Protein AF-A0A6S6U3A7-F1 (afdb_monomer)

Secondary structure (DSSP, 8-state):
-------S-HHHHHHHHHHHHHHHHHHHHHHHHHHHHHHHHHHHHHHHHTT--THHHHHHHHHHHHHHSS--STHHHHHHHS---HHHHHHHHHHHHT-----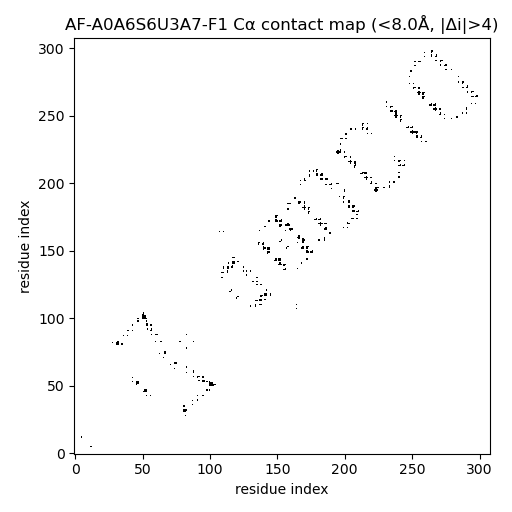---HHHHHHHHHHHHHH-TTPPP--TTS-HHHHHHHHHHHHHHTT-HHHHHHHH-S--SSHHHHHHHHHHHHHTT-HHHHHHHHHHHHHH-TT-HHHHHHHHHHHHHHT-HHHHHHHHHTS---TT--HHHHHHHHHHHHHTT-HHHHHHHHHHHHHHTT-HHHHHHHHHHHHTS---HHHHHHHHHHHHHHHHHHHHHHHHTT-

InterPro domains:
  IPR001915 Peptidase M48 [PF01435] (12-95)
  IPR051156 Mitochondrial and Outer Membrane Metalloprotease [PTHR22726] (19-101)

Radius of gyration: 27.68 Å; Cα contacts (8 Å, |Δi|>4): 302; chains: 1; bounding box: 90×50×58 Å

Structure (mmCIF, N/CA/C/O backbone):
data_AF-A0A6S6U3A7-F1
#
_entry.id   AF-A0A6S6U3A7-F1
#
loop_
_atom_site.group_PDB
_atom_site.id
_atom_site.type_symbol
_atom_site.label_atom_id
_atom_site.label_alt_id
_atom_site.label_comp_id
_atom_site.label_asym_id
_atom_site.label_entity_id
_atom_site.label_seq_id
_atom_site.pdbx_PDB_ins_code
_atom_site.Cartn_x
_atom_site.Cartn_y
_atom_site.Cartn_z
_atom_site.occupancy
_atom_site.B_iso_or_equiv
_atom_site.auth_seq_id
_atom_site.auth_comp_id
_atom_site.auth_asym_id
_atom_site.auth_atom_id
_atom_site.pdbx_PDB_model_num
ATOM 1 N N . ALA A 1 1 ? 62.839 12.561 2.746 1.00 44.69 1 ALA A N 1
ATOM 2 C CA . ALA A 1 1 ? 63.210 13.966 2.986 1.00 44.69 1 ALA A CA 1
ATOM 3 C C . ALA A 1 1 ? 62.824 14.787 1.764 1.00 44.69 1 ALA A C 1
ATOM 5 O O . ALA A 1 1 ? 63.447 14.621 0.727 1.00 44.69 1 ALA A O 1
ATOM 6 N N . SER A 1 2 ? 61.779 15.605 1.885 1.00 41.84 2 SER A N 1
ATOM 7 C CA . SER A 1 2 ? 61.466 16.716 0.969 1.00 41.84 2 SER A CA 1
ATOM 8 C C . SER A 1 2 ? 60.336 17.562 1.570 1.00 41.84 2 SER A C 1
ATOM 10 O O . SER A 1 2 ? 59.298 17.798 0.967 1.00 41.84 2 SER A O 1
ATOM 12 N N . ALA A 1 3 ? 60.545 18.006 2.811 1.00 51.31 3 ALA A N 1
ATOM 13 C CA . ALA A 1 3 ? 59.927 19.228 3.302 1.00 51.31 3 ALA A CA 1
ATOM 14 C C . ALA A 1 3 ? 60.915 20.352 2.968 1.00 51.31 3 ALA A C 1
ATOM 16 O O . ALA A 1 3 ? 61.917 20.511 3.660 1.00 51.31 3 ALA A O 1
ATOM 17 N N . ALA A 1 4 ? 60.705 21.053 1.855 1.00 58.41 4 ALA A N 1
ATOM 18 C CA . ALA A 1 4 ? 61.506 22.220 1.505 1.00 58.41 4 ALA A CA 1
ATOM 19 C C . ALA A 1 4 ? 60.726 23.160 0.580 1.00 58.41 4 ALA A C 1
ATOM 21 O O . ALA A 1 4 ? 60.205 22.742 -0.449 1.00 58.41 4 ALA A O 1
ATOM 22 N N . VAL A 1 5 ? 60.751 24.440 0.958 1.00 48.91 5 VAL A N 1
ATOM 23 C CA . VAL A 1 5 ? 60.218 25.627 0.269 1.00 48.91 5 VAL A CA 1
ATOM 24 C C . VAL A 1 5 ? 58.729 25.913 0.509 1.00 48.91 5 VAL A C 1
ATOM 26 O O . VAL A 1 5 ? 57.920 26.016 -0.403 1.00 48.91 5 VAL A O 1
ATOM 29 N N . ALA A 1 6 ? 58.388 26.145 1.777 1.00 53.19 6 ALA A N 1
ATOM 30 C CA . ALA A 1 6 ? 57.260 26.997 2.147 1.00 53.19 6 ALA A CA 1
ATOM 31 C C . ALA A 1 6 ? 57.792 28.379 2.549 1.00 53.19 6 ALA A C 1
ATOM 33 O O . ALA A 1 6 ? 57.906 28.696 3.727 1.00 53.19 6 ALA A O 1
ATOM 34 N N . SER A 1 7 ? 58.188 29.194 1.575 1.00 58.00 7 SER A N 1
ATOM 35 C CA . SER A 1 7 ? 58.220 30.649 1.742 1.00 58.00 7 SER A CA 1
ATOM 36 C C . SER A 1 7 ? 58.392 31.322 0.385 1.00 58.00 7 SER A C 1
ATOM 38 O O . SER A 1 7 ? 59.176 30.859 -0.438 1.00 58.00 7 SER A O 1
ATOM 40 N N . LYS A 1 8 ? 57.685 32.446 0.203 1.00 52.06 8 LYS A N 1
ATOM 41 C CA . LYS A 1 8 ? 57.640 33.342 -0.972 1.00 52.06 8 LYS A CA 1
ATOM 42 C C . LYS A 1 8 ? 56.467 33.145 -1.942 1.00 52.06 8 LYS A C 1
ATOM 44 O O . LYS A 1 8 ? 56.669 33.095 -3.145 1.00 52.06 8 LYS A O 1
ATOM 49 N N . SER A 1 9 ? 55.241 33.094 -1.424 1.00 55.84 9 SER A N 1
ATOM 50 C CA . SER A 1 9 ? 54.107 33.907 -1.914 1.00 55.84 9 SER A CA 1
ATOM 51 C C . SER A 1 9 ? 52.815 33.497 -1.174 1.00 55.84 9 SER A C 1
ATOM 53 O O . SER A 1 9 ? 52.627 32.301 -0.915 1.00 55.84 9 SER A O 1
ATOM 55 N N . PRO A 1 10 ? 51.933 34.437 -0.782 1.00 59.56 10 PRO A N 1
ATOM 56 C CA . PRO A 1 10 ? 50.593 34.119 -0.269 1.00 59.56 10 PRO A CA 1
ATOM 57 C C . PRO A 1 10 ? 49.806 33.176 -1.196 1.00 59.56 10 PRO A C 1
ATOM 59 O O . PRO A 1 10 ? 49.070 32.305 -0.733 1.00 59.56 10 PRO A O 1
ATOM 62 N N . GLU A 1 11 ? 50.035 33.284 -2.503 1.00 60.81 11 GLU A N 1
ATOM 63 C CA . GLU A 1 11 ? 49.414 32.486 -3.555 1.00 60.81 11 GLU A CA 1
ATOM 64 C C . GLU A 1 11 ? 49.834 31.005 -3.494 1.00 60.81 11 GLU A C 1
ATOM 66 O O . GLU A 1 11 ? 48.989 30.123 -3.646 1.00 60.81 11 GLU A O 1
ATOM 71 N N . THR A 1 12 ? 51.106 30.693 -3.206 1.00 58.25 12 THR A N 1
ATOM 72 C CA . THR A 1 12 ? 51.570 29.298 -3.045 1.00 58.25 12 THR A CA 1
ATOM 73 C C . THR A 1 12 ? 51.015 28.649 -1.773 1.00 58.25 12 THR A C 1
ATOM 75 O O . THR A 1 12 ? 50.631 27.480 -1.799 1.00 58.25 12 THR A O 1
ATOM 78 N N . ALA A 1 13 ? 50.916 29.395 -0.667 1.00 58.41 13 ALA A N 1
ATOM 79 C CA . ALA A 1 13 ? 50.303 28.889 0.563 1.00 58.41 13 ALA A CA 1
ATOM 80 C C . ALA A 1 13 ? 48.807 28.581 0.359 1.00 58.41 13 ALA A C 1
ATOM 82 O O . ALA A 1 13 ? 48.331 27.516 0.758 1.00 58.41 13 ALA A O 1
ATOM 83 N N . GLN A 1 14 ? 48.088 29.462 -0.344 1.00 64.50 14 GLN A N 1
ATOM 84 C CA . GLN A 1 14 ? 46.685 29.257 -0.706 1.00 64.50 14 GLN A CA 1
ATOM 85 C C . GLN A 1 14 ? 46.496 28.065 -1.660 1.00 64.50 14 GLN A C 1
ATOM 87 O O . GLN A 1 14 ? 45.552 27.287 -1.498 1.00 64.50 14 GLN A O 1
ATOM 92 N N . ALA A 1 15 ? 47.401 27.875 -2.626 1.00 63.03 15 ALA A N 1
ATOM 93 C CA . ALA A 1 15 ? 47.371 26.742 -3.551 1.00 63.03 15 ALA A CA 1
ATOM 94 C C . ALA A 1 15 ? 47.586 25.396 -2.838 1.00 63.03 15 ALA A C 1
ATOM 96 O O . ALA A 1 15 ? 46.881 24.432 -3.130 1.00 63.03 15 ALA A O 1
ATOM 97 N N . ILE A 1 16 ? 48.501 25.334 -1.863 1.00 67.12 16 ILE A N 1
ATOM 98 C CA . ILE A 1 16 ? 48.737 24.125 -1.057 1.00 67.12 16 ILE A CA 1
ATOM 99 C C . ILE A 1 16 ? 47.504 23.786 -0.212 1.00 67.12 16 ILE A C 1
ATOM 101 O O . ILE A 1 16 ? 47.068 22.638 -0.225 1.00 67.12 16 ILE A O 1
ATOM 105 N N . LEU A 1 17 ? 46.908 24.769 0.473 1.00 63.81 17 LEU A N 1
ATOM 106 C CA . LEU A 1 17 ? 45.689 24.562 1.268 1.00 63.81 17 LEU A CA 1
ATOM 107 C C . LEU A 1 17 ? 44.502 24.111 0.402 1.00 63.81 17 LEU A C 1
ATOM 109 O O . LEU A 1 17 ? 43.763 23.202 0.771 1.00 63.81 17 LEU A O 1
ATOM 113 N N . THR A 1 18 ? 44.342 24.700 -0.784 1.00 68.50 18 THR A N 1
ATOM 114 C CA . THR A 1 18 ? 43.289 24.298 -1.729 1.00 68.50 18 THR A CA 1
ATOM 115 C C . THR A 1 18 ? 43.540 22.883 -2.264 1.00 68.50 18 THR A C 1
ATOM 117 O O . THR A 1 18 ? 42.612 22.081 -2.369 1.00 68.50 18 THR A O 1
ATOM 120 N N . GLY A 1 19 ? 44.801 22.537 -2.544 1.00 67.50 19 GLY A N 1
ATOM 121 C CA . GLY A 1 19 ? 45.206 21.203 -2.986 1.00 67.50 19 GLY A CA 1
ATOM 122 C C . GLY A 1 19 ? 44.980 20.119 -1.930 1.00 67.50 19 GLY A C 1
ATOM 123 O O . GLY A 1 19 ? 44.488 19.042 -2.261 1.00 67.50 19 GLY A O 1
ATOM 124 N N . THR A 1 20 ? 45.266 20.389 -0.652 1.00 68.50 20 THR A N 1
ATOM 125 C CA . THR A 1 20 ? 45.016 19.422 0.431 1.00 68.50 20 THR A CA 1
ATOM 126 C C . THR A 1 20 ? 43.524 19.192 0.657 1.00 68.50 20 THR A C 1
ATOM 128 O O . THR A 1 20 ? 43.107 18.040 0.789 1.00 68.50 20 THR A O 1
ATOM 131 N N . MET A 1 21 ? 42.706 20.251 0.621 1.00 68.88 21 MET A N 1
ATOM 132 C CA . MET A 1 21 ? 41.245 20.129 0.686 1.00 68.88 21 MET A CA 1
ATOM 133 C C . MET A 1 21 ? 40.685 19.324 -0.497 1.00 68.88 21 MET A C 1
ATOM 135 O O . MET A 1 21 ? 39.827 18.464 -0.298 1.00 68.88 21 MET A O 1
ATOM 139 N N . ALA A 1 22 ? 41.200 19.539 -1.713 1.00 66.44 22 ALA A N 1
ATOM 140 C CA . ALA A 1 22 ? 40.798 18.779 -2.897 1.00 66.44 22 ALA A CA 1
ATOM 141 C C . ALA A 1 22 ? 41.163 17.288 -2.791 1.00 66.44 22 ALA A C 1
ATOM 143 O O . ALA A 1 22 ? 40.343 16.430 -3.112 1.00 66.44 22 ALA A O 1
ATOM 144 N N . VAL A 1 23 ? 42.356 16.959 -2.282 1.00 67.12 23 VAL A N 1
ATOM 145 C CA . VAL A 1 23 ? 42.782 15.566 -2.061 1.00 67.12 23 VAL A CA 1
ATOM 146 C C . VAL A 1 23 ? 41.906 14.873 -1.016 1.00 67.12 23 VAL A C 1
ATOM 148 O O . VAL A 1 23 ? 41.491 13.736 -1.230 1.00 67.12 23 VAL A O 1
ATOM 151 N N . GLN A 1 24 ? 41.584 15.543 0.091 1.00 65.44 24 GLN A N 1
ATOM 152 C CA . GLN A 1 24 ? 40.705 14.983 1.124 1.00 65.44 24 GLN A CA 1
ATOM 153 C C . GLN A 1 24 ? 39.281 14.751 0.602 1.00 65.44 24 GLN A C 1
ATOM 155 O O . GLN A 1 24 ? 38.708 13.686 0.834 1.00 65.44 24 GLN A O 1
ATOM 160 N N . ALA A 1 25 ? 38.728 15.705 -0.152 1.00 68.00 25 ALA A N 1
ATOM 161 C CA . ALA A 1 25 ? 37.433 15.542 -0.808 1.00 68.00 25 ALA A CA 1
ATOM 162 C C . ALA A 1 25 ? 37.452 14.369 -1.805 1.00 68.00 25 ALA A C 1
ATOM 164 O O . ALA A 1 25 ? 36.556 13.525 -1.794 1.00 68.00 25 ALA A O 1
ATOM 165 N N . GLN A 1 26 ? 38.514 14.251 -2.608 1.00 67.50 26 GLN A N 1
ATOM 166 C CA . GLN A 1 26 ? 38.689 13.142 -3.544 1.00 67.50 26 GLN A CA 1
ATOM 167 C C . GLN A 1 26 ? 38.783 11.787 -2.828 1.00 67.50 26 GLN A C 1
ATOM 169 O O . GLN A 1 26 ? 38.210 10.809 -3.298 1.00 67.50 26 GLN A O 1
ATOM 174 N N . GLN A 1 27 ? 39.456 11.711 -1.676 1.00 60.41 27 GLN A N 1
ATOM 175 C CA . GLN A 1 27 ? 39.528 10.485 -0.874 1.00 60.41 27 GLN A CA 1
ATOM 176 C C . GLN A 1 27 ? 38.154 10.058 -0.342 1.00 60.41 27 GLN A C 1
ATOM 178 O O . GLN A 1 27 ? 37.831 8.871 -0.390 1.00 60.41 27 GLN A O 1
ATOM 183 N N . GLN A 1 28 ? 37.321 11.002 0.108 1.00 68.38 28 GLN A N 1
ATOM 184 C CA . GLN A 1 28 ? 35.945 10.716 0.537 1.00 68.38 28 GLN A CA 1
ATOM 185 C C . GLN A 1 28 ? 35.079 10.193 -0.619 1.00 68.38 28 GLN A C 1
ATOM 187 O O . GLN A 1 28 ? 34.311 9.243 -0.440 1.00 68.38 28 GLN A O 1
ATOM 192 N N . ILE A 1 29 ? 35.241 10.761 -1.819 1.00 67.31 29 ILE A N 1
ATOM 193 C CA . ILE A 1 29 ? 34.556 10.301 -3.035 1.00 67.31 29 ILE A CA 1
ATOM 194 C C . ILE A 1 29 ? 35.007 8.881 -3.393 1.00 67.31 29 ILE A C 1
ATOM 196 O O . ILE A 1 29 ? 34.164 8.003 -3.570 1.00 67.31 29 ILE A O 1
ATOM 200 N N . SER A 1 30 ? 36.317 8.628 -3.441 1.00 64.38 30 SER A N 1
ATOM 201 C CA . SER A 1 30 ? 36.868 7.307 -3.765 1.00 64.38 30 SER A CA 1
ATOM 202 C C . SER A 1 30 ? 36.435 6.232 -2.763 1.00 64.38 30 SER A C 1
ATOM 204 O O . SER A 1 30 ? 36.084 5.124 -3.165 1.00 64.38 30 SER A O 1
ATOM 206 N N . TYR A 1 31 ? 36.411 6.553 -1.465 1.00 66.81 31 TYR A N 1
ATOM 207 C CA . TYR A 1 31 ? 35.913 5.654 -0.420 1.00 66.81 31 TYR A CA 1
ATOM 208 C C . TYR A 1 31 ? 34.437 5.308 -0.645 1.00 66.81 31 TYR A C 1
ATOM 210 O O . TYR A 1 31 ? 34.069 4.136 -0.648 1.00 66.81 31 TYR A O 1
ATOM 218 N N . THR A 1 32 ? 33.605 6.309 -0.943 1.00 78.31 32 THR A N 1
ATOM 219 C CA . THR A 1 32 ? 32.183 6.108 -1.265 1.00 78.31 32 THR A CA 1
ATOM 220 C C . THR A 1 32 ? 32.007 5.229 -2.511 1.00 78.31 32 THR A C 1
ATOM 222 O O . THR A 1 32 ? 31.233 4.276 -2.490 1.00 78.31 32 THR A O 1
ATOM 225 N N . GLN A 1 33 ? 32.787 5.459 -3.573 1.00 79.19 33 GLN A N 1
ATOM 226 C CA . GLN A 1 33 ? 32.732 4.666 -4.809 1.00 79.19 33 GLN A CA 1
ATOM 227 C C . GLN A 1 33 ? 33.094 3.181 -4.615 1.00 79.19 33 GLN A C 1
ATOM 229 O O . GLN A 1 33 ? 32.580 2.323 -5.341 1.00 79.19 33 GLN A O 1
ATOM 234 N N . GLN A 1 34 ? 33.948 2.849 -3.641 1.00 83.19 34 GLN A N 1
ATOM 235 C CA . GLN A 1 34 ? 34.260 1.453 -3.310 1.00 83.19 34 GLN A CA 1
ATOM 236 C C . GLN A 1 34 ? 33.050 0.727 -2.707 1.00 83.19 34 GLN A C 1
ATOM 238 O O . GLN A 1 34 ? 32.744 -0.387 -3.138 1.00 83.19 34 GLN A O 1
ATOM 243 N N . TYR A 1 35 ? 32.325 1.360 -1.776 1.00 86.56 35 TYR A N 1
ATOM 244 C CA . TYR A 1 35 ? 31.084 0.793 -1.225 1.00 86.56 35 TYR A CA 1
ATOM 245 C C . TYR A 1 35 ? 30.015 0.624 -2.287 1.00 86.56 35 TYR A C 1
ATOM 247 O O . TYR A 1 35 ? 29.363 -0.413 -2.344 1.00 86.56 35 TYR A O 1
ATOM 255 N N . GLU A 1 36 ? 29.885 1.617 -3.155 1.00 87.62 36 GLU A N 1
ATOM 256 C CA . GLU A 1 36 ? 28.969 1.581 -4.282 1.00 87.62 36 GLU A CA 1
ATOM 257 C C . GLU A 1 36 ? 29.257 0.421 -5.242 1.00 87.62 36 GLU A C 1
ATOM 259 O O . GLU A 1 36 ? 28.346 -0.296 -5.644 1.00 87.62 36 GLU A O 1
ATOM 264 N N . SER A 1 37 ? 30.530 0.186 -5.566 1.00 88.25 37 SER A N 1
ATOM 265 C CA . SER A 1 37 ? 30.930 -0.921 -6.440 1.00 88.25 37 SER A CA 1
ATOM 266 C C . SER A 1 37 ? 30.618 -2.284 -5.817 1.00 88.25 37 SER A C 1
ATOM 268 O O . SER A 1 37 ? 30.213 -3.217 -6.512 1.00 88.25 37 SER A O 1
ATOM 270 N N . GLU A 1 38 ? 30.791 -2.421 -4.501 1.00 90.38 38 GLU A N 1
ATOM 271 C CA . GLU A 1 38 ? 30.437 -3.658 -3.805 1.00 90.38 38 GLU A CA 1
ATOM 272 C C . GLU A 1 38 ? 28.918 -3.831 -3.688 1.00 90.38 38 GLU A C 1
ATOM 274 O O . GLU A 1 38 ? 28.399 -4.923 -3.937 1.00 90.38 38 GLU A O 1
ATOM 279 N N . ALA A 1 39 ? 28.188 -2.748 -3.413 1.00 90.94 39 ALA A N 1
ATOM 280 C CA . ALA A 1 39 ? 26.731 -2.731 -3.432 1.00 90.94 39 ALA A CA 1
ATOM 281 C C . ALA A 1 39 ? 26.185 -3.134 -4.810 1.00 90.94 39 ALA A C 1
ATOM 283 O O . ALA A 1 39 ? 25.263 -3.948 -4.880 1.00 90.94 39 ALA A O 1
ATOM 284 N N . ASP A 1 40 ? 26.797 -2.659 -5.900 1.00 92.06 40 ASP A N 1
ATOM 285 C CA . ASP A 1 40 ? 26.399 -3.013 -7.261 1.00 92.06 40 ASP A CA 1
ATOM 286 C C . ASP A 1 40 ? 26.573 -4.513 -7.533 1.00 92.06 40 ASP A C 1
ATOM 288 O O . ASP A 1 40 ? 25.686 -5.179 -8.074 1.00 92.06 40 ASP A O 1
ATOM 292 N N . ARG A 1 41 ? 27.702 -5.086 -7.102 1.00 91.56 41 ARG A N 1
ATOM 293 C CA . ARG A 1 41 ? 27.999 -6.519 -7.258 1.00 91.56 41 ARG A CA 1
ATOM 294 C C . ARG A 1 41 ? 27.040 -7.395 -6.467 1.00 91.56 41 ARG A C 1
ATOM 296 O O . ARG A 1 41 ? 26.538 -8.391 -6.999 1.00 91.56 41 ARG A O 1
ATOM 303 N N . VAL A 1 42 ? 26.796 -7.046 -5.206 1.00 93.25 42 VAL A N 1
ATOM 304 C CA . VAL A 1 42 ? 25.847 -7.762 -4.346 1.00 93.25 42 VAL A CA 1
ATOM 305 C C . VAL A 1 42 ? 24.430 -7.624 -4.905 1.00 93.25 42 VAL A C 1
ATOM 307 O O . VAL A 1 42 ? 23.735 -8.630 -5.058 1.00 93.25 42 VAL A O 1
ATOM 310 N N . GLY A 1 43 ? 24.028 -6.417 -5.303 1.00 91.81 43 GLY A N 1
ATOM 311 C CA . GLY A 1 43 ? 22.729 -6.130 -5.910 1.00 91.81 43 GLY A CA 1
ATOM 312 C C . GLY A 1 43 ? 22.481 -6.936 -7.183 1.00 91.81 43 GLY A C 1
ATOM 313 O O . GLY A 1 43 ? 21.426 -7.554 -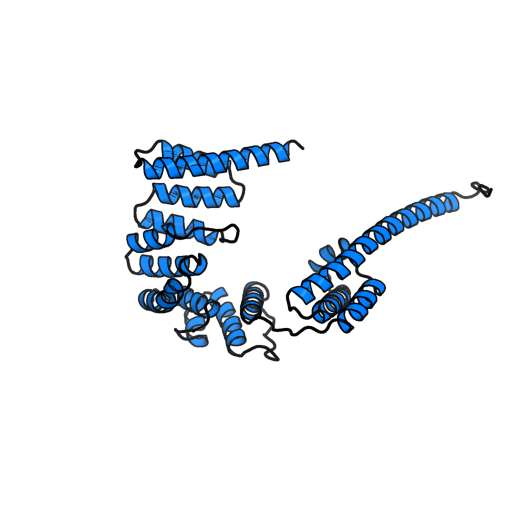7.326 1.00 91.81 43 GLY A O 1
ATOM 314 N N . LEU A 1 44 ? 23.475 -7.036 -8.068 1.00 92.12 44 LEU A N 1
ATOM 315 C CA . LEU A 1 44 ? 23.380 -7.825 -9.295 1.00 92.12 44 LEU A CA 1
ATOM 316 C C . LEU A 1 44 ? 23.151 -9.319 -9.012 1.00 92.12 44 LEU A C 1
ATOM 318 O O . LEU A 1 44 ? 22.338 -9.964 -9.681 1.00 92.12 44 LEU A O 1
ATOM 322 N N . ARG A 1 45 ? 23.828 -9.873 -7.997 1.00 91.06 45 ARG A N 1
ATOM 323 C CA . ARG A 1 45 ? 23.618 -11.263 -7.556 1.00 91.06 45 ARG A CA 1
ATOM 324 C C . ARG A 1 45 ? 22.213 -11.468 -6.997 1.00 91.06 45 ARG A C 1
ATOM 326 O O . ARG A 1 45 ? 21.586 -12.475 -7.316 1.00 91.06 45 ARG A O 1
ATOM 333 N N . ILE A 1 46 ? 21.714 -10.522 -6.201 1.00 92.12 46 ILE A N 1
ATOM 334 C CA . ILE A 1 46 ? 20.355 -10.568 -5.647 1.00 92.12 46 ILE A CA 1
ATOM 335 C C . ILE A 1 46 ? 19.313 -10.506 -6.770 1.00 92.12 46 ILE A C 1
ATOM 337 O O . ILE A 1 46 ? 18.378 -11.306 -6.764 1.00 92.12 46 ILE A O 1
ATOM 341 N N . LEU A 1 47 ? 19.482 -9.618 -7.756 1.00 90.44 47 LEU A N 1
ATOM 342 C CA . LEU A 1 47 ? 18.591 -9.516 -8.918 1.00 90.44 47 LEU A CA 1
ATOM 343 C C . LEU A 1 47 ? 18.521 -10.834 -9.688 1.00 90.44 47 LEU A C 1
ATOM 345 O O . LEU A 1 47 ? 17.428 -11.334 -9.955 1.00 90.44 47 LEU A O 1
ATOM 349 N N . ALA A 1 48 ? 19.683 -11.416 -9.988 1.00 89.56 48 ALA A N 1
ATOM 350 C CA . ALA A 1 48 ? 19.776 -12.695 -10.676 1.00 89.56 48 ALA A CA 1
ATOM 351 C C . ALA A 1 48 ? 19.104 -13.827 -9.881 1.00 89.56 48 ALA A C 1
ATOM 353 O O . ALA A 1 48 ? 18.286 -14.562 -10.431 1.00 89.56 48 ALA A O 1
ATOM 354 N N . ALA A 1 49 ? 19.392 -13.928 -8.579 1.00 89.62 49 ALA A N 1
ATOM 355 C CA . ALA A 1 49 ? 18.792 -14.924 -7.687 1.00 89.62 49 ALA A CA 1
ATOM 356 C C . ALA A 1 49 ? 17.272 -14.740 -7.524 1.00 89.62 49 ALA A C 1
ATOM 358 O O . ALA A 1 49 ? 16.545 -15.701 -7.283 1.00 89.62 49 ALA A O 1
ATOM 359 N N . SER A 1 50 ? 16.784 -13.511 -7.698 1.00 88.69 50 SER A N 1
ATOM 360 C CA . SER A 1 50 ? 15.362 -13.162 -7.644 1.00 88.69 50 SER A CA 1
ATOM 361 C C . SER A 1 50 ? 14.654 -13.291 -8.998 1.00 88.69 50 SER A C 1
ATOM 363 O O . SER A 1 50 ? 13.487 -12.924 -9.103 1.00 88.69 50 SER A O 1
ATOM 365 N N . HIS A 1 51 ? 15.324 -13.826 -10.027 1.00 87.44 51 HIS A N 1
ATOM 366 C CA . HIS A 1 51 ? 14.791 -14.006 -11.385 1.00 87.44 51 HIS A CA 1
ATOM 367 C C . HIS A 1 51 ? 14.438 -12.690 -12.112 1.00 87.44 51 HIS A C 1
ATOM 369 O O . HIS A 1 51 ? 13.628 -12.673 -13.045 1.00 87.44 51 HIS A O 1
ATOM 375 N N . PHE A 1 52 ? 15.063 -11.577 -11.717 1.00 88.06 52 PHE A N 1
ATOM 376 C CA . PHE A 1 52 ? 15.025 -10.325 -12.474 1.00 88.06 52 PHE A CA 1
ATOM 377 C C . PHE A 1 52 ? 16.113 -10.297 -13.545 1.00 88.06 52 PHE A C 1
ATOM 379 O O . PHE A 1 52 ? 17.085 -11.047 -13.484 1.00 88.06 52 PHE A O 1
ATOM 386 N N . ASN A 1 53 ? 15.957 -9.413 -14.535 1.00 88.62 53 ASN A N 1
ATOM 387 C CA . ASN A 1 53 ? 16.943 -9.243 -15.596 1.00 88.62 53 ASN A CA 1
ATOM 388 C C . ASN A 1 53 ? 18.198 -8.522 -15.074 1.00 88.62 53 ASN A C 1
ATOM 390 O O . ASN A 1 53 ? 18.111 -7.333 -14.766 1.00 88.62 53 ASN A O 1
ATOM 394 N N . PRO A 1 54 ? 19.374 -9.178 -15.032 1.00 90.25 54 PRO A N 1
ATOM 395 C CA . PRO A 1 54 ? 20.612 -8.548 -14.577 1.00 90.25 54 PRO A CA 1
ATOM 396 C C . PRO A 1 54 ? 21.024 -7.361 -15.460 1.00 90.25 54 PRO A C 1
ATOM 398 O O . PRO A 1 54 ? 21.620 -6.407 -14.969 1.00 90.25 54 PRO A O 1
ATOM 401 N N . GLN A 1 55 ? 20.652 -7.370 -16.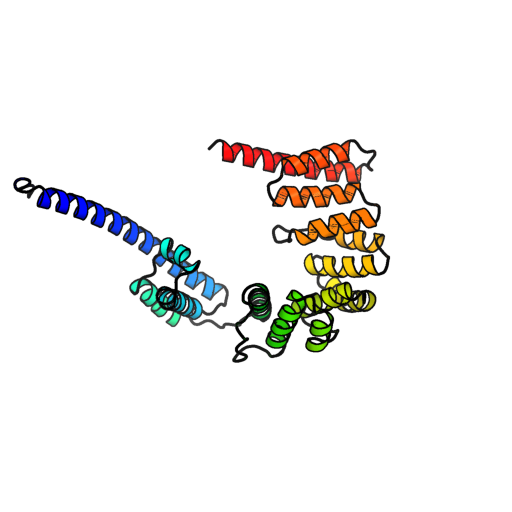748 1.00 90.19 55 GLN A N 1
ATOM 402 C CA . GLN A 1 55 ? 20.895 -6.246 -17.662 1.00 90.19 55 GLN A CA 1
ATOM 403 C C . GLN A 1 55 ? 20.088 -5.000 -17.285 1.00 90.19 55 GLN A C 1
ATOM 405 O O . GLN A 1 55 ? 20.472 -3.887 -17.626 1.00 90.19 55 GLN A O 1
ATOM 410 N N . SER A 1 56 ? 18.972 -5.147 -16.565 1.00 88.94 56 SER A N 1
ATOM 411 C CA . SER A 1 56 ? 18.177 -3.990 -16.146 1.00 88.94 56 SER A CA 1
ATOM 412 C C . SER A 1 56 ? 18.917 -3.104 -15.151 1.00 88.94 56 SER A C 1
ATOM 414 O O . SER A 1 56 ? 18.610 -1.918 -15.089 1.00 88.94 56 SER A O 1
ATOM 416 N N . MET A 1 57 ? 19.898 -3.640 -14.417 1.00 89.62 57 MET A N 1
ATOM 417 C CA . MET A 1 57 ? 20.732 -2.843 -13.522 1.00 89.62 57 MET A CA 1
ATOM 418 C C . MET A 1 57 ? 21.631 -1.884 -14.304 1.00 89.62 57 MET A C 1
ATOM 420 O O . MET A 1 57 ? 21.592 -0.683 -14.055 1.00 89.62 57 MET A O 1
ATOM 424 N N . SER A 1 58 ? 22.368 -2.378 -15.305 1.00 88.38 58 SER A N 1
ATOM 425 C CA . SER A 1 58 ? 23.199 -1.522 -16.161 1.00 88.38 58 SER A CA 1
ATOM 426 C C . SER A 1 58 ? 22.351 -0.529 -16.954 1.00 88.38 58 SER A C 1
ATOM 428 O O . SER A 1 58 ? 22.680 0.650 -16.977 1.00 88.38 58 SER A O 1
ATOM 430 N N . SER A 1 59 ? 21.215 -0.957 -17.518 1.00 87.00 59 SER A N 1
ATOM 431 C CA . SER A 1 59 ? 20.288 -0.043 -18.202 1.00 87.00 59 SER A CA 1
ATOM 432 C C . SER A 1 59 ? 19.665 1.006 -17.277 1.00 87.00 59 SER A C 1
ATOM 434 O O . SER A 1 59 ? 19.266 2.070 -17.741 1.00 87.00 59 SER A O 1
ATOM 436 N N . PHE A 1 60 ? 19.502 0.714 -15.984 1.00 86.25 60 PHE A N 1
ATOM 437 C CA . PHE A 1 60 ? 19.024 1.694 -15.012 1.00 86.25 60 PHE A CA 1
ATOM 438 C C . PHE A 1 60 ? 20.105 2.728 -14.698 1.00 86.25 60 PHE A C 1
ATOM 440 O O . PHE A 1 60 ? 19.807 3.917 -14.729 1.00 86.25 60 PHE A O 1
ATOM 447 N N . LEU A 1 61 ? 21.345 2.289 -14.466 1.00 84.06 61 LEU A N 1
ATOM 448 C CA . LEU A 1 61 ? 22.484 3.182 -14.243 1.00 84.06 61 LEU A CA 1
ATOM 449 C C . LEU A 1 61 ? 22.759 4.076 -15.463 1.00 84.06 61 LEU A C 1
ATOM 451 O O . LEU A 1 61 ? 22.924 5.275 -15.299 1.00 84.06 61 LEU A O 1
ATOM 455 N N . GLU A 1 62 ? 22.707 3.526 -16.677 1.00 84.25 62 GLU A N 1
ATOM 456 C CA . GLU A 1 62 ? 22.832 4.282 -17.937 1.00 84.25 62 GLU A CA 1
ATOM 457 C C . GLU A 1 62 ? 21.738 5.356 -18.054 1.00 84.25 62 GLU A C 1
ATOM 459 O O . GLU A 1 62 ? 22.021 6.514 -18.327 1.00 84.25 62 GLU A O 1
ATOM 464 N N . LYS A 1 63 ? 20.487 5.025 -17.705 1.00 79.62 63 LYS A N 1
ATOM 465 C CA . LYS A 1 63 ? 19.411 6.027 -17.639 1.00 79.62 63 LYS A CA 1
ATOM 466 C C . LYS A 1 63 ? 19.639 7.088 -16.565 1.00 79.62 63 LYS A C 1
ATOM 468 O O . LYS A 1 63 ? 19.109 8.186 -16.709 1.00 79.62 63 LYS A O 1
ATOM 473 N N . LEU A 1 64 ? 20.306 6.770 -15.456 1.00 76.00 64 LEU A N 1
ATOM 474 C CA . LEU A 1 64 ? 20.636 7.772 -14.440 1.00 76.00 64 LEU A CA 1
ATOM 475 C C . LEU A 1 64 ? 21.702 8.742 -14.959 1.00 76.00 64 LEU A C 1
ATOM 477 O O . LEU A 1 64 ? 21.531 9.941 -14.759 1.00 76.00 64 LEU A O 1
ATOM 481 N N . ASP A 1 65 ? 22.714 8.225 -15.659 1.00 75.56 65 ASP A N 1
ATOM 482 C CA . ASP A 1 65 ? 23.774 8.993 -16.331 1.00 75.56 65 ASP A CA 1
ATOM 483 C C . ASP A 1 65 ? 23.186 9.938 -17.395 1.00 75.56 65 ASP A C 1
ATOM 485 O O . ASP A 1 65 ? 23.349 11.157 -17.336 1.00 75.56 65 ASP A O 1
ATOM 489 N N . ASP A 1 66 ? 22.360 9.396 -18.299 1.00 70.56 66 ASP A N 1
ATOM 490 C CA . ASP A 1 66 ? 21.715 10.162 -19.372 1.00 70.56 66 ASP A CA 1
ATOM 491 C C . ASP A 1 66 ? 20.830 11.297 -18.821 1.00 70.56 66 ASP A C 1
ATOM 493 O O . ASP A 1 66 ? 20.827 12.417 -19.339 1.00 70.56 66 ASP A O 1
ATOM 497 N N . ASN A 1 67 ? 20.074 11.025 -17.747 1.00 61.53 67 ASN A N 1
ATOM 498 C CA . ASN A 1 67 ? 19.167 12.002 -17.135 1.00 61.53 67 ASN A CA 1
ATOM 499 C C . ASN A 1 67 ? 19.880 13.031 -16.242 1.00 61.53 67 ASN A C 1
ATOM 501 O O . ASN A 1 67 ? 19.265 14.048 -15.913 1.00 61.53 67 ASN A O 1
ATOM 505 N N . GLU A 1 68 ? 21.137 12.812 -15.845 1.00 56.09 68 GLU A N 1
ATOM 506 C CA . GLU A 1 68 ? 21.942 13.847 -15.184 1.00 56.09 68 GLU A CA 1
ATOM 507 C C . GLU A 1 68 ? 22.153 15.046 -16.122 1.00 56.09 68 GLU A C 1
ATOM 509 O O . GLU A 1 68 ? 22.106 16.204 -15.698 1.00 56.09 68 GLU A O 1
ATOM 514 N N . THR A 1 69 ? 22.271 14.766 -17.421 1.00 53.34 69 THR A N 1
ATOM 515 C CA . THR A 1 69 ? 22.536 15.762 -18.464 1.00 53.34 69 THR A CA 1
ATOM 516 C C . THR A 1 69 ? 21.294 16.599 -18.817 1.00 53.34 69 THR A C 1
ATOM 518 O O . THR A 1 69 ? 21.412 17.733 -19.284 1.00 53.34 69 THR A O 1
ATOM 521 N N . SER A 1 70 ? 20.080 16.093 -18.562 1.00 52.38 70 SER A N 1
ATOM 522 C CA . SER A 1 70 ? 18.814 16.751 -18.919 1.00 52.38 70 SER A CA 1
ATOM 523 C C . SER A 1 70 ? 17.988 17.170 -17.691 1.00 52.38 70 SER A C 1
ATOM 525 O O . SER A 1 70 ? 17.194 16.398 -17.165 1.00 52.38 70 SER A O 1
ATOM 527 N N . SER A 1 71 ? 18.130 18.437 -17.284 1.00 49.34 71 SER A N 1
ATOM 528 C CA . SER A 1 71 ? 17.266 19.176 -16.340 1.00 49.34 71 SER A CA 1
ATOM 529 C C . SER A 1 71 ? 16.998 18.489 -14.985 1.00 49.34 71 SER A C 1
ATOM 531 O O . SER A 1 71 ? 15.972 17.847 -14.753 1.00 49.34 71 SER A O 1
ATOM 533 N N . LEU A 1 72 ? 17.918 18.721 -14.046 1.00 45.16 72 LEU A N 1
ATOM 534 C CA . LEU A 1 72 ? 17.934 18.217 -12.669 1.00 45.16 72 LEU A CA 1
ATOM 535 C C . LEU A 1 72 ? 16.630 18.491 -11.890 1.00 45.16 72 LEU A C 1
ATOM 537 O O . LEU A 1 72 ? 16.346 19.610 -11.469 1.00 45.16 72 LEU A O 1
ATOM 541 N N . GLY A 1 73 ? 15.875 17.424 -11.622 1.00 57.72 73 GLY A N 1
ATOM 542 C CA . GLY A 1 73 ? 14.866 17.360 -10.559 1.00 57.72 73 GLY A CA 1
ATOM 543 C C . GLY A 1 73 ? 15.384 16.635 -9.303 1.00 57.72 73 GLY A C 1
ATOM 544 O O . GLY A 1 73 ? 16.563 16.713 -8.949 1.00 57.72 73 GLY A O 1
ATOM 545 N N . ASN A 1 74 ? 14.509 15.857 -8.648 1.00 56.16 74 ASN A N 1
ATOM 546 C CA . ASN A 1 74 ? 14.817 15.047 -7.450 1.00 56.16 74 ASN A CA 1
ATOM 547 C C . ASN A 1 74 ? 15.905 13.967 -7.652 1.00 56.16 74 ASN A C 1
ATOM 549 O O . ASN A 1 74 ? 16.420 13.447 -6.665 1.00 56.16 74 ASN A O 1
ATOM 553 N N . LEU A 1 75 ? 16.275 13.646 -8.899 1.00 60.78 75 LEU A N 1
ATOM 554 C CA . LEU A 1 75 ? 17.316 12.662 -9.229 1.00 60.78 75 LEU A CA 1
ATOM 555 C C . LEU A 1 75 ? 18.719 13.115 -8.787 1.00 60.78 75 LEU A C 1
ATOM 557 O O . LEU A 1 75 ? 19.538 12.293 -8.383 1.00 60.78 75 LEU A O 1
ATOM 561 N N . SER A 1 76 ? 18.948 14.433 -8.752 1.00 60.75 76 SER A N 1
ATOM 562 C CA . SER A 1 76 ? 20.193 15.055 -8.281 1.00 60.75 76 SER A CA 1
ATOM 563 C C . SER A 1 76 ? 20.587 14.623 -6.865 1.00 60.75 76 SER A C 1
ATOM 565 O O . SER A 1 76 ? 21.767 14.492 -6.561 1.00 60.75 76 SER A O 1
ATOM 567 N N . LYS A 1 77 ? 19.613 14.362 -5.985 1.00 63.78 77 LYS A N 1
ATOM 568 C CA . LYS A 1 77 ? 19.870 13.930 -4.603 1.00 63.78 77 LYS A CA 1
ATOM 569 C C . LYS A 1 77 ? 20.384 12.490 -4.521 1.00 63.78 77 LYS A C 1
ATOM 571 O O . LYS A 1 77 ? 21.203 12.198 -3.654 1.00 63.78 77 LYS A O 1
ATOM 576 N N . TYR A 1 78 ? 19.925 11.615 -5.417 1.00 68.38 78 TYR A N 1
ATOM 577 C CA . TYR A 1 78 ? 20.383 10.227 -5.468 1.00 68.38 78 TYR A CA 1
ATOM 578 C C . TYR A 1 78 ? 21.837 10.162 -5.938 1.00 68.38 78 TYR A C 1
ATOM 580 O O . TYR A 1 78 ? 22.674 9.622 -5.231 1.00 68.38 78 TYR A O 1
ATOM 588 N N . ILE A 1 79 ? 22.171 10.822 -7.050 1.00 70.38 79 ILE A N 1
ATOM 589 C CA . ILE A 1 79 ? 23.540 10.818 -7.597 1.00 70.38 79 ILE A CA 1
ATOM 590 C C . ILE A 1 79 ? 24.528 11.546 -6.661 1.00 70.38 79 ILE A C 1
ATOM 592 O O . ILE A 1 79 ? 25.679 11.142 -6.539 1.00 70.38 79 ILE A O 1
ATOM 596 N N . ARG A 1 80 ? 24.075 12.560 -5.903 1.00 71.38 80 ARG A N 1
ATOM 597 C CA . ARG A 1 80 ? 24.891 13.207 -4.852 1.00 71.38 80 ARG A CA 1
ATOM 598 C C . ARG A 1 80 ? 25.289 12.274 -3.707 1.00 71.38 80 ARG A C 1
ATOM 600 O O . ARG A 1 80 ? 26.328 12.501 -3.101 1.00 71.38 80 ARG A O 1
ATOM 607 N N . SER A 1 81 ? 24.449 11.295 -3.367 1.00 71.00 81 SER A N 1
ATOM 608 C CA . SER A 1 81 ? 24.722 10.329 -2.287 1.00 71.00 81 SER A CA 1
ATOM 609 C C . SER A 1 81 ? 25.336 9.028 -2.802 1.00 71.00 81 SER A C 1
ATOM 611 O O . SER A 1 81 ? 26.107 8.401 -2.085 1.00 71.00 81 SER A O 1
ATOM 613 N N . HIS A 1 82 ? 25.058 8.676 -4.056 1.00 78.88 82 HIS A N 1
ATOM 614 C CA . HIS A 1 82 ? 25.561 7.500 -4.755 1.00 78.88 82 HIS A CA 1
ATOM 615 C C . HIS A 1 82 ? 26.231 7.934 -6.073 1.00 78.88 82 HIS A C 1
ATOM 617 O O . HIS A 1 82 ? 25.608 7.827 -7.134 1.00 78.88 82 HIS A O 1
ATOM 623 N N . PRO A 1 83 ? 27.477 8.453 -6.038 1.00 75.56 83 PRO A N 1
ATOM 624 C CA . PRO A 1 83 ? 28.145 8.977 -7.227 1.00 75.56 83 PRO A CA 1
ATOM 625 C C . PRO A 1 83 ? 28.299 7.907 -8.308 1.00 75.56 83 PRO A C 1
ATOM 627 O O . PRO A 1 83 ? 28.881 6.842 -8.064 1.00 75.56 83 PRO A O 1
ATOM 630 N N . LEU A 1 84 ? 27.795 8.185 -9.509 1.00 77.44 84 LEU A N 1
ATOM 631 C CA . LEU A 1 84 ? 27.951 7.299 -10.657 1.00 77.44 84 LEU A CA 1
ATOM 632 C C . LEU A 1 84 ? 29.318 7.529 -11.320 1.00 77.44 84 LEU A C 1
ATOM 634 O O . LEU A 1 84 ? 29.803 8.655 -11.378 1.00 77.44 84 LEU A O 1
ATOM 638 N N . SER A 1 85 ? 29.961 6.460 -11.796 1.00 79.00 85 SER A N 1
ATOM 639 C CA . SER A 1 85 ? 31.196 6.552 -12.580 1.00 79.00 85 SER A CA 1
ATOM 640 C C . SER A 1 85 ? 31.158 5.598 -13.772 1.00 79.00 85 SER A C 1
ATOM 642 O O . SER A 1 85 ? 30.499 4.554 -13.734 1.00 79.00 85 SER A O 1
ATOM 644 N N . ILE A 1 86 ? 31.908 5.938 -14.823 1.00 81.75 86 ILE A N 1
ATOM 645 C CA . ILE A 1 86 ? 32.053 5.105 -16.026 1.00 81.75 86 ILE A CA 1
ATOM 646 C C . ILE A 1 86 ? 32.583 3.710 -15.657 1.00 81.75 86 ILE A C 1
ATOM 648 O O . ILE A 1 86 ? 32.102 2.705 -16.183 1.00 81.75 86 ILE A O 1
ATOM 652 N N . ASP A 1 87 ? 33.512 3.632 -14.702 1.00 84.00 87 ASP A N 1
ATOM 653 C CA . ASP A 1 87 ? 34.081 2.367 -14.230 1.00 84.00 87 ASP A CA 1
ATOM 654 C C . ASP A 1 87 ? 33.024 1.467 -13.576 1.00 84.00 87 ASP A C 1
ATOM 656 O O . ASP A 1 87 ? 32.970 0.271 -13.871 1.00 84.00 87 ASP A O 1
ATOM 660 N N . ARG A 1 88 ? 32.128 2.035 -12.753 1.00 87.44 88 ARG A N 1
ATOM 661 C CA . ARG A 1 88 ? 31.005 1.295 -12.148 1.00 87.44 88 ARG A CA 1
ATOM 662 C C . ARG A 1 88 ? 30.040 0.766 -13.201 1.00 87.44 88 ARG A C 1
ATOM 664 O O . ARG A 1 88 ? 29.638 -0.400 -13.145 1.00 87.44 88 ARG A O 1
ATOM 671 N N . LEU A 1 89 ? 29.670 1.611 -14.166 1.00 87.56 89 LEU A N 1
ATOM 672 C CA . LEU A 1 89 ? 28.778 1.221 -15.257 1.00 87.56 89 LEU A CA 1
ATOM 673 C C . LEU A 1 89 ? 29.407 0.099 -16.096 1.00 87.56 89 LEU A C 1
ATOM 675 O O . LEU A 1 89 ? 28.733 -0.885 -16.415 1.00 87.56 89 LEU A O 1
ATOM 679 N N . SER A 1 90 ? 30.703 0.206 -16.397 1.00 89.56 90 SER A N 1
ATOM 680 C CA . SER A 1 90 ? 31.469 -0.804 -17.132 1.00 89.56 90 SER A CA 1
ATOM 681 C C . SER A 1 90 ? 31.567 -2.133 -16.369 1.00 89.56 90 SER A C 1
ATOM 683 O O . SER A 1 90 ? 31.222 -3.177 -16.932 1.00 89.56 90 SER A O 1
ATOM 685 N N . ASP A 1 91 ? 31.941 -2.122 -15.079 1.00 90.19 91 ASP A N 1
ATOM 686 C CA . ASP A 1 91 ? 32.006 -3.332 -14.234 1.00 90.19 91 ASP A CA 1
ATOM 687 C C . ASP A 1 91 ? 30.630 -4.012 -14.156 1.00 90.19 91 ASP A C 1
ATOM 689 O O . ASP A 1 91 ? 30.497 -5.210 -14.432 1.00 90.19 91 ASP A O 1
ATOM 693 N N . THR A 1 92 ? 29.576 -3.236 -13.886 1.00 90.75 92 THR A N 1
ATOM 694 C CA . THR A 1 92 ? 28.198 -3.742 -13.803 1.00 90.75 92 THR A CA 1
ATOM 695 C C . THR A 1 92 ? 27.745 -4.359 -15.127 1.00 90.75 92 THR A C 1
ATOM 697 O O . THR A 1 92 ? 27.217 -5.474 -15.144 1.00 90.75 92 THR A O 1
ATOM 700 N N . ARG A 1 93 ? 27.994 -3.690 -16.262 1.00 91.38 93 ARG A N 1
ATOM 701 C CA . ARG A 1 93 ? 27.631 -4.185 -17.602 1.00 91.38 93 ARG A CA 1
ATOM 702 C C . ARG A 1 93 ? 28.393 -5.459 -17.967 1.00 91.38 93 ARG A C 1
ATOM 704 O O . ARG A 1 93 ? 27.809 -6.379 -18.542 1.00 91.38 93 ARG A O 1
ATOM 711 N N . ASN A 1 94 ? 29.679 -5.545 -17.628 1.00 93.00 94 ASN A N 1
ATOM 712 C CA . ASN A 1 94 ? 30.498 -6.738 -17.856 1.00 93.00 94 ASN A CA 1
ATOM 713 C C . ASN A 1 94 ? 29.979 -7.933 -17.056 1.00 93.00 94 ASN A C 1
ATOM 715 O O . ASN A 1 94 ? 29.795 -9.017 -17.608 1.00 93.00 94 ASN A O 1
ATOM 719 N N . ARG A 1 95 ? 29.668 -7.727 -15.775 1.00 91.12 95 ARG A N 1
ATOM 720 C CA . ARG A 1 95 ? 29.140 -8.783 -14.906 1.00 91.12 95 ARG A CA 1
ATOM 721 C C . ARG A 1 95 ? 27.756 -9.238 -15.336 1.00 91.12 95 ARG A C 1
ATOM 723 O O . ARG A 1 95 ? 27.526 -10.439 -15.438 1.00 91.12 95 ARG A O 1
ATOM 730 N N . ALA A 1 96 ? 26.861 -8.300 -15.644 1.00 91.69 96 ALA A N 1
ATOM 731 C CA . ALA A 1 96 ? 25.504 -8.616 -16.070 1.00 91.69 96 ALA A CA 1
ATOM 732 C C . ALA A 1 96 ? 25.495 -9.514 -17.316 1.00 91.69 96 ALA A C 1
ATOM 734 O O . ALA A 1 96 ? 24.687 -10.438 -17.398 1.00 91.69 96 ALA A O 1
ATOM 735 N N . ARG A 1 97 ? 26.404 -9.278 -18.278 1.00 90.25 97 ARG A N 1
ATOM 736 C CA . ARG A 1 97 ? 26.528 -10.088 -19.510 1.00 90.25 97 ARG A CA 1
ATOM 737 C C . ARG A 1 97 ? 26.859 -11.556 -19.250 1.00 90.25 97 ARG A C 1
ATOM 739 O O . ARG A 1 97 ? 26.445 -12.411 -20.025 1.00 90.25 97 ARG A O 1
ATOM 746 N N . ASN A 1 98 ? 27.553 -11.848 -18.155 1.00 88.56 98 ASN A N 1
ATOM 747 C CA . ASN A 1 98 ? 27.949 -13.208 -17.798 1.00 88.56 98 ASN A CA 1
ATOM 748 C C . ASN A 1 98 ? 26.857 -13.970 -17.028 1.00 88.56 98 ASN A C 1
ATOM 750 O O . ASN A 1 98 ? 27.004 -15.166 -16.782 1.00 88.56 98 ASN A O 1
ATOM 754 N N . ILE A 1 99 ? 25.757 -13.308 -16.655 1.00 87.00 99 ILE A N 1
ATOM 755 C CA . ILE A 1 99 ? 24.657 -13.918 -15.909 1.00 87.00 99 ILE A CA 1
ATOM 756 C C . ILE A 1 99 ? 23.524 -14.272 -16.873 1.00 87.00 99 ILE A C 1
ATOM 758 O O . ILE A 1 99 ? 22.857 -13.401 -17.432 1.00 87.00 99 ILE A O 1
ATOM 762 N N . LYS A 1 100 ? 23.261 -15.571 -17.030 1.00 79.00 100 LYS A N 1
ATOM 763 C CA . LYS A 1 100 ? 22.077 -16.067 -17.740 1.00 79.00 100 LYS A CA 1
ATOM 764 C C . LYS A 1 100 ? 20.894 -16.088 -16.774 1.00 79.00 100 LYS A C 1
ATOM 766 O O . LYS A 1 100 ? 20.932 -16.813 -15.786 1.00 79.00 100 LYS A O 1
ATOM 771 N N . ALA A 1 101 ? 19.846 -15.324 -17.067 1.00 74.31 101 ALA A N 1
ATOM 772 C CA . ALA A 1 101 ? 18.622 -15.304 -16.273 1.00 74.31 101 ALA A CA 1
ATOM 773 C C . ALA A 1 101 ? 17.394 -15.473 -17.175 1.00 74.31 101 ALA A C 1
ATOM 775 O O . ALA A 1 101 ? 17.290 -14.836 -18.223 1.00 74.31 101 ALA A O 1
ATOM 776 N N . SER A 1 102 ? 16.451 -16.314 -16.747 1.00 70.12 102 SER A N 1
ATOM 777 C CA . SER A 1 102 ? 15.096 -16.333 -17.299 1.00 70.12 102 SER A CA 1
ATOM 778 C C . SER A 1 102 ? 14.287 -15.267 -16.576 1.00 70.12 102 SER A C 1
ATOM 780 O O . SER A 1 102 ? 14.146 -15.325 -15.357 1.00 70.12 102 SER A O 1
ATOM 782 N N . THR A 1 103 ? 13.784 -14.285 -17.316 1.00 72.75 103 THR A N 1
ATOM 783 C CA . THR A 1 103 ? 13.208 -13.070 -16.732 1.00 72.75 103 THR A CA 1
ATOM 784 C C . THR A 1 103 ? 11.756 -12.942 -17.155 1.00 72.75 103 THR A C 1
ATOM 786 O O . THR A 1 103 ? 11.407 -13.206 -18.306 1.00 72.75 103 THR A O 1
ATOM 789 N N . ARG A 1 104 ? 10.892 -12.556 -16.218 1.00 69.44 104 ARG A N 1
ATOM 790 C CA . ARG A 1 104 ? 9.489 -12.260 -16.505 1.00 69.44 104 ARG A CA 1
ATOM 791 C C . ARG A 1 104 ? 9.089 -11.008 -15.751 1.00 69.44 104 ARG A C 1
ATOM 793 O O . ARG A 1 104 ? 9.093 -10.990 -14.524 1.00 69.44 104 ARG A O 1
ATOM 800 N N . GLU A 1 105 ? 8.725 -9.968 -16.488 1.00 77.31 105 GLU A N 1
ATOM 801 C CA . GLU A 1 105 ? 8.135 -8.782 -15.881 1.00 77.31 105 GLU A CA 1
ATOM 802 C C . GLU A 1 105 ? 6.728 -9.134 -15.381 1.00 77.31 105 GLU A C 1
ATOM 804 O O . GLU A 1 105 ? 5.913 -9.714 -16.108 1.00 77.31 105 GLU A O 1
ATOM 809 N N . SER A 1 106 ? 6.454 -8.847 -14.108 1.00 86.88 106 SER A N 1
ATOM 810 C CA . SER A 1 106 ? 5.130 -9.086 -13.539 1.00 86.88 106 SER A CA 1
ATOM 811 C C . SER A 1 106 ? 4.136 -8.083 -14.111 1.00 86.88 106 SER A C 1
ATOM 813 O O . SER A 1 106 ? 4.398 -6.881 -14.157 1.00 86.88 106 SER A O 1
ATOM 815 N N . ILE A 1 107 ? 2.947 -8.555 -14.478 1.00 90.31 107 ILE A N 1
ATOM 816 C CA . ILE A 1 107 ? 1.881 -7.653 -14.906 1.00 90.31 107 ILE A CA 1
ATOM 817 C C . ILE A 1 107 ? 1.438 -6.712 -13.775 1.00 90.31 107 ILE A C 1
ATOM 819 O O . ILE A 1 107 ? 1.065 -5.569 -14.031 1.00 90.31 107 ILE A O 1
ATOM 823 N N . ASP A 1 108 ? 1.569 -7.143 -12.516 1.00 90.88 108 ASP A N 1
ATOM 824 C CA . ASP A 1 108 ? 1.279 -6.304 -11.351 1.00 90.88 108 ASP A CA 1
ATOM 825 C C . ASP A 1 108 ? 2.231 -5.106 -11.267 1.00 90.88 108 ASP A C 1
ATOM 827 O O . ASP A 1 108 ? 1.808 -4.010 -10.893 1.00 90.88 108 ASP A O 1
ATOM 831 N N . TYR A 1 109 ? 3.495 -5.277 -11.681 1.00 91.25 109 TYR A N 1
ATOM 832 C CA . TYR A 1 109 ? 4.439 -4.164 -11.798 1.00 91.25 109 TYR A CA 1
ATOM 833 C C . TYR A 1 109 ? 3.960 -3.151 -12.841 1.00 91.25 109 TYR A C 1
ATOM 835 O O . TYR A 1 109 ? 3.971 -1.949 -12.572 1.00 91.25 109 TYR A O 1
ATOM 843 N N . LEU A 1 110 ? 3.477 -3.614 -13.998 1.00 92.06 110 LEU A N 1
ATOM 844 C CA . LEU A 1 110 ? 2.955 -2.730 -15.041 1.00 92.06 110 LEU A CA 1
ATOM 845 C C . LEU A 1 110 ? 1.735 -1.935 -14.548 1.00 92.06 110 LEU A C 1
ATOM 847 O O . LEU A 1 110 ? 1.689 -0.717 -14.730 1.00 92.06 110 LEU A O 1
ATOM 851 N N . PHE A 1 111 ? 0.796 -2.575 -13.843 1.00 95.19 111 PHE A N 1
ATOM 852 C CA . PHE A 1 111 ? -0.332 -1.874 -13.216 1.00 95.19 111 PHE A CA 1
ATOM 853 C C . PHE A 1 111 ? 0.112 -0.862 -12.160 1.00 95.19 111 PHE A C 1
ATOM 855 O O . PHE A 1 111 ? -0.385 0.266 -12.143 1.00 95.19 111 PHE A O 1
ATOM 862 N N . ALA A 1 112 ? 1.048 -1.236 -11.286 1.00 93.69 112 ALA A N 1
ATOM 863 C CA . ALA A 1 112 ? 1.566 -0.344 -10.255 1.00 93.69 112 ALA A CA 1
ATOM 864 C C . ALA A 1 112 ? 2.271 0.878 -10.867 1.00 93.69 112 ALA A C 1
ATOM 866 O O . ALA A 1 112 ? 1.978 2.015 -10.486 1.00 93.69 112 ALA A O 1
ATOM 867 N N . ARG A 1 113 ? 3.139 0.657 -11.862 1.00 91.44 113 ARG A N 1
ATOM 868 C CA . ARG A 1 113 ? 3.853 1.709 -12.594 1.00 91.44 113 ARG A CA 1
ATOM 869 C C . ARG A 1 113 ? 2.881 2.681 -13.250 1.00 91.44 113 ARG A C 1
ATOM 871 O O . ARG A 1 113 ? 3.007 3.892 -13.070 1.00 91.44 113 ARG A O 1
ATOM 878 N N . GLU A 1 114 ? 1.896 2.166 -13.981 1.00 92.06 114 GLU A N 1
ATOM 879 C CA . GLU A 1 114 ? 0.944 3.018 -14.691 1.00 92.06 114 GLU A CA 1
ATOM 880 C C . GLU A 1 114 ? -0.045 3.722 -13.754 1.00 92.06 114 GLU A C 1
ATOM 882 O O . GLU A 1 114 ? -0.409 4.867 -14.017 1.00 92.06 114 GLU A O 1
ATOM 887 N N . LYS A 1 115 ? -0.395 3.125 -12.607 1.00 92.19 115 LYS A N 1
ATOM 888 C CA . LYS A 1 115 ? -1.147 3.811 -11.543 1.00 92.19 115 LYS A CA 1
ATOM 889 C C . LYS A 1 115 ? -0.400 5.049 -11.038 1.00 92.19 115 LYS A C 1
ATOM 891 O O . LYS A 1 115 ? -0.999 6.113 -10.896 1.00 92.19 115 LYS A O 1
ATOM 896 N N . ILE A 1 116 ? 0.899 4.920 -10.757 1.00 91.38 116 ILE A N 1
ATOM 897 C CA . ILE A 1 116 ? 1.734 6.038 -10.291 1.00 91.38 116 ILE A CA 1
ATOM 898 C C . ILE A 1 116 ? 1.835 7.104 -11.389 1.00 91.38 116 ILE A C 1
ATOM 900 O O . ILE A 1 116 ? 1.601 8.281 -11.120 1.00 91.38 116 ILE A O 1
ATOM 904 N N . ARG A 1 117 ? 2.103 6.706 -12.638 1.00 89.69 117 ARG A N 1
ATOM 905 C CA . ARG A 1 117 ? 2.171 7.637 -13.777 1.00 89.69 117 ARG A CA 1
ATOM 906 C C . ARG A 1 117 ? 0.878 8.420 -13.971 1.00 89.69 117 ARG A C 1
ATOM 908 O O . ARG A 1 117 ? 0.926 9.644 -14.035 1.00 89.69 117 ARG A O 1
ATOM 915 N N . ALA A 1 118 ? -0.271 7.750 -13.973 1.00 90.56 118 ALA A N 1
ATOM 916 C CA . ALA A 1 118 ? -1.568 8.410 -14.099 1.00 90.56 118 ALA A CA 1
ATOM 917 C C . ALA A 1 118 ? -1.852 9.393 -12.944 1.00 90.56 118 ALA A C 1
ATOM 919 O O . ALA A 1 118 ? -2.450 10.451 -13.158 1.00 90.56 118 ALA A O 1
ATOM 920 N N . ASN A 1 119 ? -1.397 9.076 -11.726 1.00 86.38 119 ASN A N 1
ATOM 921 C CA . ASN A 1 119 ? -1.625 9.910 -10.547 1.00 86.38 119 ASN A CA 1
ATOM 922 C C . ASN A 1 119 ? -0.698 11.127 -10.461 1.00 86.38 119 ASN A C 1
ATOM 924 O O . ASN A 1 119 ? -1.158 12.194 -10.053 1.00 86.38 119 ASN A O 1
ATOM 928 N N . TYR A 1 120 ? 0.568 11.006 -10.857 1.00 84.06 120 TYR A N 1
ATOM 929 C CA . TYR A 1 120 ? 1.580 12.043 -10.607 1.00 84.06 120 TYR A CA 1
ATOM 930 C C . TYR A 1 120 ? 2.126 12.713 -11.873 1.00 84.06 120 TYR A C 1
ATOM 932 O O . TYR A 1 120 ? 2.550 13.861 -11.805 1.00 84.06 120 TYR A O 1
ATOM 940 N N . TYR A 1 121 ? 2.051 12.061 -13.033 1.00 75.88 121 TYR A N 1
ATOM 941 C CA . TYR A 1 121 ? 2.634 12.541 -14.290 1.00 75.88 121 TYR A CA 1
ATOM 942 C C . TYR A 1 121 ? 1.543 12.792 -15.340 1.00 75.88 121 TYR A C 1
ATOM 944 O O . TYR A 1 121 ? 1.500 12.171 -16.403 1.00 75.88 121 TYR A O 1
ATOM 952 N N . SER A 1 122 ? 0.622 13.711 -15.032 1.00 63.75 122 SER A N 1
ATOM 953 C CA . SER A 1 122 ? -0.438 14.108 -15.962 1.00 63.75 122 SER A CA 1
ATOM 954 C C . SER A 1 122 ? 0.149 14.870 -17.152 1.00 63.75 122 SER A C 1
ATOM 956 O O . SER A 1 122 ? 0.584 16.004 -16.987 1.00 63.75 122 SER A O 1
ATOM 958 N N . GLY A 1 123 ? 0.142 14.257 -18.339 1.00 62.53 123 GLY A N 1
ATOM 959 C CA . GLY A 1 123 ? 0.559 14.897 -19.595 1.00 62.53 123 GLY A CA 1
ATOM 960 C C . GLY A 1 123 ? 1.456 14.035 -20.483 1.00 62.53 123 GLY A C 1
ATOM 961 O O . GLY A 1 123 ? 1.495 14.253 -21.689 1.00 62.53 123 GLY A O 1
ATOM 962 N N . GLN A 1 124 ? 2.121 13.017 -19.929 1.00 63.59 124 GLN A N 1
ATOM 963 C CA . GLN A 1 124 ? 2.859 12.044 -20.735 1.00 63.59 124 GLN A CA 1
ATOM 964 C C . GLN A 1 124 ? 1.909 10.928 -21.179 1.00 63.59 124 GLN A C 1
ATOM 966 O O . GLN A 1 124 ? 1.326 10.229 -20.350 1.00 63.59 124 GLN A O 1
ATOM 971 N N . GLY A 1 125 ? 1.715 10.787 -22.492 1.00 66.69 125 GLY A N 1
ATOM 972 C CA . GLY A 1 125 ? 0.975 9.662 -23.057 1.00 66.69 125 GLY A CA 1
ATOM 973 C C . GLY A 1 125 ? 1.671 8.333 -22.752 1.00 66.69 125 GLY A C 1
ATOM 974 O O . GLY A 1 125 ? 2.894 8.269 -22.621 1.00 66.69 125 GLY A O 1
ATOM 975 N N . VAL A 1 126 ? 0.899 7.252 -22.651 1.00 76.06 126 VAL A N 1
ATOM 976 C CA . VAL A 1 126 ? 1.472 5.905 -22.553 1.00 76.06 126 VAL A CA 1
ATOM 977 C C . VAL A 1 126 ? 1.986 5.513 -23.929 1.00 76.06 126 VAL A C 1
ATOM 979 O O . VAL A 1 126 ? 1.202 5.439 -24.871 1.00 76.06 126 VAL A O 1
ATOM 982 N N . ASN A 1 127 ? 3.283 5.232 -24.056 1.00 78.69 127 ASN A N 1
ATOM 983 C CA . ASN A 1 127 ? 3.796 4.555 -25.244 1.00 78.69 127 ASN A CA 1
ATOM 984 C C . ASN A 1 127 ? 3.327 3.088 -25.196 1.00 78.69 127 ASN A C 1
ATOM 986 O O . ASN A 1 127 ? 3.781 2.357 -24.315 1.00 78.69 127 ASN A O 1
ATOM 990 N N . PRO A 1 128 ? 2.431 2.638 -26.094 1.00 78.50 128 PRO A N 1
ATOM 991 C CA . PRO A 1 128 ? 1.825 1.311 -25.998 1.00 78.50 128 PRO A CA 1
ATOM 992 C C . PRO A 1 128 ? 2.797 0.177 -26.360 1.00 78.50 128 PRO A C 1
ATOM 994 O O . PRO A 1 128 ? 2.481 -0.991 -26.143 1.00 78.50 128 PRO A O 1
ATOM 997 N N . ARG A 1 129 ? 3.978 0.482 -26.920 1.00 81.25 129 ARG A N 1
ATOM 998 C CA . ARG A 1 129 ? 4.951 -0.543 -27.320 1.00 81.25 129 ARG A CA 1
ATOM 999 C C . ARG A 1 129 ? 5.405 -1.361 -26.107 1.00 81.25 129 ARG A C 1
ATOM 1001 O O . ARG A 1 129 ? 5.971 -0.819 -25.163 1.00 81.25 129 ARG A O 1
ATOM 1008 N N . GLY A 1 130 ? 5.170 -2.673 -26.159 1.00 80.75 130 GLY A N 1
ATOM 1009 C CA . GLY A 1 130 ? 5.553 -3.615 -25.101 1.00 80.75 130 GLY A CA 1
ATOM 1010 C C . GLY A 1 130 ? 4.657 -3.591 -23.858 1.00 80.75 130 GLY A C 1
ATOM 1011 O O . GLY A 1 130 ? 4.977 -4.258 -22.880 1.00 80.75 130 GLY A O 1
ATOM 1012 N N . ILE A 1 131 ? 3.542 -2.851 -23.875 1.00 87.88 131 ILE A N 1
ATOM 1013 C CA . ILE A 1 131 ? 2.588 -2.787 -22.762 1.00 87.88 131 ILE A CA 1
ATOM 1014 C C . ILE A 1 131 ? 1.276 -3.467 -23.186 1.00 87.88 131 ILE A C 1
ATOM 1016 O O . ILE A 1 131 ? 0.730 -3.119 -24.234 1.00 87.88 131 ILE A O 1
ATOM 1020 N N . PRO A 1 132 ? 0.725 -4.406 -22.390 1.00 91.38 132 PRO A N 1
ATOM 1021 C CA . PRO A 1 132 ? -0.566 -5.020 -22.686 1.00 91.38 132 PRO A CA 1
ATOM 1022 C C . PRO A 1 132 ? -1.691 -3.976 -22.831 1.00 91.38 132 PRO A C 1
ATOM 1024 O O . PRO A 1 132 ? -1.747 -3.037 -22.029 1.00 91.38 132 PRO A O 1
ATOM 1027 N N . PRO A 1 133 ? -2.636 -4.141 -23.780 1.00 91.75 133 PRO A N 1
ATOM 1028 C CA . PRO A 1 133 ? -3.719 -3.176 -24.001 1.00 91.75 133 PRO A CA 1
ATOM 1029 C C . PRO A 1 133 ? -4.547 -2.864 -22.746 1.00 91.75 133 PRO A C 1
ATOM 1031 O O . PRO A 1 133 ? -4.928 -1.719 -22.518 1.00 91.75 133 PRO A O 1
ATOM 1034 N N . GLU A 1 134 ? -4.773 -3.861 -21.893 1.00 92.94 134 GLU A N 1
ATOM 1035 C CA . GLU A 1 134 ? -5.489 -3.716 -20.619 1.00 92.94 134 GLU A CA 1
ATOM 1036 C C . GLU A 1 134 ? -4.782 -2.778 -19.625 1.00 92.94 134 GLU A C 1
ATOM 1038 O O . GLU A 1 134 ? -5.437 -2.027 -18.904 1.00 92.9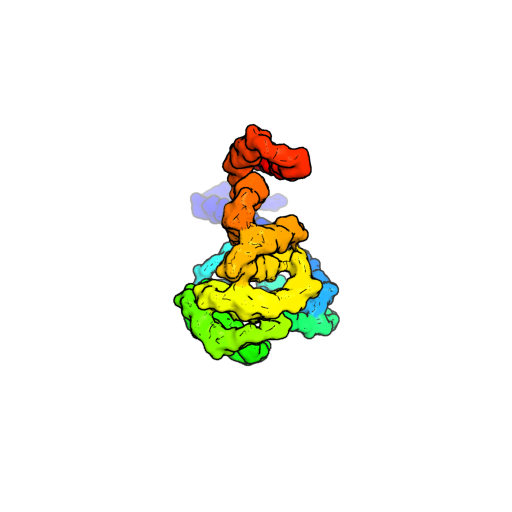4 134 GLU A O 1
ATOM 1043 N N . VAL A 1 135 ? -3.446 -2.748 -19.626 1.00 94.38 135 VAL A N 1
ATOM 1044 C CA . VAL A 1 135 ? -2.658 -1.833 -18.788 1.00 94.38 135 VAL A CA 1
ATOM 1045 C C . VAL A 1 135 ? -2.759 -0.405 -19.332 1.00 94.38 135 VAL A C 1
ATOM 1047 O O . VAL A 1 135 ? -2.893 0.545 -18.559 1.00 94.38 135 VAL A O 1
ATOM 1050 N N . VAL A 1 136 ? -2.758 -0.242 -20.660 1.00 93.62 136 VAL A N 1
ATOM 1051 C CA . VAL A 1 136 ? -2.966 1.065 -21.307 1.00 93.62 136 VAL A CA 1
ATOM 1052 C C . VAL A 1 136 ? -4.364 1.605 -20.984 1.00 93.62 136 VAL A C 1
ATOM 1054 O O . VAL A 1 136 ? -4.506 2.756 -20.571 1.00 93.62 136 VAL A O 1
ATOM 1057 N N . GLN A 1 137 ? -5.400 0.770 -21.096 1.00 94.75 137 GLN A N 1
ATOM 1058 C CA . GLN A 1 137 ? -6.769 1.134 -20.716 1.00 94.75 137 GLN A CA 1
ATOM 1059 C C . GLN A 1 137 ? -6.866 1.498 -19.233 1.00 94.75 137 GLN A C 1
ATOM 1061 O O . GLN A 1 137 ? -7.490 2.500 -18.883 1.00 94.75 137 GLN A O 1
ATOM 1066 N N . TYR A 1 138 ? -6.210 0.730 -18.362 1.00 96.12 138 TYR A N 1
ATOM 1067 C CA . TYR A 1 138 ? -6.145 1.025 -16.936 1.00 96.12 138 TYR A CA 1
ATOM 1068 C C . TYR A 1 138 ? -5.508 2.386 -16.648 1.00 96.12 138 TYR A C 1
ATOM 1070 O O . TYR A 1 138 ? -6.054 3.141 -15.847 1.00 96.12 138 TYR A O 1
ATOM 1078 N N . HIS A 1 139 ? -4.408 2.737 -17.320 1.00 94.56 139 HIS A N 1
ATOM 1079 C CA . HIS A 1 139 ? -3.795 4.061 -17.197 1.00 94.56 139 HIS A CA 1
ATOM 1080 C C . HIS A 1 139 ? -4.794 5.174 -17.543 1.00 94.56 139 HIS A C 1
ATOM 1082 O O . HIS A 1 139 ? -4.997 6.104 -16.760 1.00 94.56 139 HIS A O 1
ATOM 1088 N N . LEU A 1 140 ? -5.439 5.076 -18.711 1.00 93.81 140 LEU A N 1
ATOM 1089 C CA . LEU A 1 140 ? -6.401 6.078 -19.180 1.00 93.81 140 LEU A CA 1
ATOM 1090 C C . LEU A 1 140 ? -7.584 6.207 -18.217 1.00 93.81 140 LEU A C 1
ATOM 1092 O O . LEU A 1 140 ? -8.015 7.310 -17.882 1.00 93.81 140 LEU A O 1
ATOM 1096 N N . ALA A 1 141 ? -8.080 5.079 -17.718 1.00 96.25 141 ALA A N 1
ATOM 1097 C CA . ALA A 1 141 ? -9.135 5.046 -16.722 1.00 96.25 141 ALA A CA 1
ATOM 1098 C C . ALA A 1 141 ? -8.687 5.657 -15.383 1.00 96.25 141 ALA A C 1
ATOM 1100 O O . ALA A 1 141 ? -9.429 6.433 -14.790 1.00 96.25 141 ALA A O 1
ATOM 1101 N N . ALA A 1 142 ? -7.465 5.392 -14.920 1.00 95.75 142 ALA A N 1
ATOM 1102 C CA . ALA A 1 142 ? -6.922 6.002 -13.708 1.00 95.75 142 ALA A CA 1
ATOM 1103 C C . ALA A 1 142 ? -6.812 7.534 -13.832 1.00 95.75 142 ALA A C 1
ATOM 1105 O O . ALA A 1 142 ? -7.124 8.250 -12.879 1.00 95.75 142 ALA A O 1
ATOM 1106 N N . GLN A 1 143 ? -6.474 8.059 -15.016 1.00 94.12 143 GLN A N 1
ATOM 1107 C CA . GLN A 1 143 ? -6.514 9.503 -15.275 1.00 94.12 143 GLN A CA 1
ATOM 1108 C C . GLN A 1 143 ? -7.940 10.074 -15.185 1.00 94.12 143 GLN A C 1
ATOM 1110 O O . GLN A 1 143 ? -8.133 11.149 -14.614 1.00 94.12 143 GLN A O 1
ATOM 1115 N N . GLN A 1 144 ? -8.948 9.365 -15.711 1.00 95.00 144 GLN A N 1
ATOM 1116 C CA . GLN A 1 144 ? -10.355 9.768 -15.564 1.00 95.00 144 GLN A CA 1
ATOM 1117 C C . GLN A 1 144 ? -10.792 9.736 -14.097 1.00 95.00 144 GLN A C 1
ATOM 1119 O O . GLN A 1 144 ? -11.441 10.671 -13.629 1.00 95.00 144 GLN A O 1
ATOM 1124 N N . PHE A 1 145 ? -10.377 8.709 -13.352 1.00 96.12 145 PHE A N 1
ATOM 1125 C CA . PHE A 1 145 ? -10.648 8.591 -11.922 1.00 96.12 145 PHE A CA 1
ATOM 1126 C C . PHE A 1 145 ? -10.068 9.768 -11.133 1.00 96.12 145 PHE A C 1
ATOM 1128 O O . PHE A 1 145 ? -10.775 10.359 -10.324 1.00 96.12 145 PHE A O 1
ATOM 1135 N N . LYS A 1 146 ? -8.821 10.173 -11.416 1.00 94.19 146 LYS A N 1
ATOM 1136 C CA . LYS A 1 146 ? -8.183 11.352 -10.800 1.00 94.19 146 LYS A CA 1
ATOM 1137 C C . LYS A 1 146 ? -8.978 12.643 -11.041 1.00 94.19 146 LYS A C 1
ATOM 1139 O O . LYS A 1 146 ? -8.994 13.524 -10.190 1.00 94.19 146 LYS A O 1
ATOM 1144 N N . ARG A 1 147 ? -9.647 12.754 -12.191 1.00 94.31 147 ARG A N 1
ATOM 1145 C CA . ARG A 1 147 ? -10.523 13.884 -12.552 1.00 94.31 147 ARG A CA 1
ATOM 1146 C C . ARG A 1 147 ? -11.945 13.749 -11.987 1.00 94.31 147 ARG A C 1
ATOM 1148 O O . ARG A 1 147 ? -12.827 14.484 -12.416 1.00 94.31 147 ARG A O 1
ATOM 1155 N N . ASN A 1 148 ? -12.188 12.797 -11.080 1.00 96.56 148 ASN A N 1
ATOM 1156 C CA . ASN A 1 148 ? -13.509 12.422 -10.560 1.00 96.56 148 ASN A CA 1
ATOM 1157 C C . ASN A 1 148 ? -14.523 12.003 -11.648 1.00 96.56 148 ASN A C 1
ATOM 1159 O O . ASN A 1 148 ? -15.727 11.939 -11.402 1.00 96.56 148 ASN A O 1
ATOM 1163 N N . ASN A 1 149 ? -14.062 11.665 -12.858 1.00 97.06 149 ASN A N 1
ATOM 1164 C CA . ASN A 1 149 ? -14.919 11.207 -13.948 1.00 97.06 149 ASN A CA 1
ATOM 1165 C C . ASN A 1 149 ? -15.145 9.690 -13.868 1.00 97.06 149 ASN A C 1
ATOM 1167 O O . ASN A 1 149 ? -14.625 8.911 -14.671 1.00 97.06 149 ASN A O 1
ATOM 1171 N N . HIS A 1 150 ? -15.942 9.259 -12.891 1.00 98.06 150 HIS A N 1
ATOM 1172 C CA . HIS A 1 150 ? -16.237 7.842 -12.657 1.00 98.06 150 HIS A CA 1
ATOM 1173 C C . HIS A 1 150 ? -17.017 7.189 -13.807 1.00 98.06 150 HIS A C 1
ATOM 1175 O O . HIS A 1 150 ? -16.784 6.023 -14.121 1.00 98.06 150 HIS A O 1
ATOM 1181 N N . HIS A 1 151 ? -17.886 7.935 -14.497 1.00 97.69 151 HIS A N 1
ATOM 1182 C CA . HIS A 1 151 ? -18.562 7.436 -15.699 1.00 97.69 151 HIS A CA 1
ATOM 1183 C C . HIS A 1 151 ? -17.564 7.143 -16.829 1.00 97.69 151 HIS A C 1
ATOM 1185 O O . HIS A 1 151 ? -17.679 6.117 -17.496 1.00 97.69 151 HIS A O 1
ATOM 1191 N N . GLY A 1 152 ? -16.542 7.989 -16.999 1.00 97.69 152 GLY A N 1
ATOM 1192 C CA . GLY A 1 152 ? -15.443 7.762 -17.938 1.00 97.69 152 GLY A CA 1
ATOM 1193 C C . GLY A 1 152 ? -14.636 6.502 -17.620 1.00 97.69 152 GLY A C 1
ATOM 1194 O O . GLY A 1 152 ? -14.319 5.743 -18.533 1.00 97.69 152 GLY A O 1
ATOM 1195 N N . VAL A 1 153 ? -14.369 6.228 -16.337 1.00 98.19 153 VAL A N 1
ATOM 1196 C CA . VAL A 1 153 ? -13.711 4.979 -15.901 1.00 98.19 153 VAL A CA 1
ATOM 1197 C C . VAL A 1 153 ? -14.506 3.760 -16.356 1.00 98.19 153 VAL A C 1
ATOM 1199 O O . VAL A 1 153 ? -13.954 2.863 -16.989 1.00 98.19 153 VAL A O 1
ATOM 1202 N N . LEU A 1 154 ? -15.809 3.747 -16.066 1.00 98.12 154 LEU A N 1
ATOM 1203 C CA . LEU A 1 154 ? -16.694 2.629 -16.398 1.00 98.12 154 LEU A CA 1
ATOM 1204 C C . LEU A 1 154 ? -16.916 2.491 -17.910 1.00 98.12 154 LEU A C 1
ATOM 1206 O O . LEU A 1 154 ? -17.123 1.384 -18.392 1.00 98.12 154 LEU A O 1
ATOM 1210 N N . LYS A 1 155 ? -16.825 3.587 -18.675 1.00 97.88 155 LYS A N 1
ATOM 1211 C CA . LYS A 1 155 ? -16.844 3.545 -20.144 1.00 97.88 155 LYS A CA 1
ATOM 1212 C C . LYS A 1 155 ? -15.590 2.874 -20.719 1.00 97.88 155 LYS A C 1
ATOM 1214 O O . LYS A 1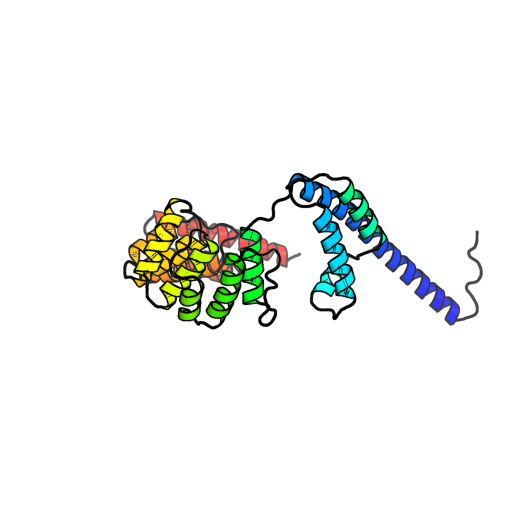 155 ? -15.697 2.165 -21.710 1.00 97.88 155 LYS A O 1
ATOM 1219 N N . ILE A 1 156 ? -14.420 3.104 -20.116 1.00 97.31 156 ILE A N 1
ATOM 1220 C CA . ILE A 1 156 ? -13.140 2.547 -20.586 1.00 97.31 156 ILE A CA 1
ATOM 1221 C C . ILE A 1 156 ? -12.975 1.084 -20.159 1.00 97.31 156 ILE A C 1
ATOM 1223 O O . ILE A 1 156 ? -12.559 0.260 -20.965 1.00 97.31 156 ILE A O 1
ATOM 1227 N N . LEU A 1 157 ? -13.274 0.768 -18.896 1.00 97.50 157 LEU A N 1
ATOM 1228 C CA . LEU A 1 157 ? -12.984 -0.542 -18.298 1.00 97.50 157 LEU A CA 1
ATOM 1229 C C . LEU A 1 157 ? -14.195 -1.479 -18.223 1.00 97.50 157 LEU A C 1
ATOM 1231 O O . LEU A 1 157 ? -14.040 -2.653 -17.892 1.00 97.50 157 LEU A O 1
ATOM 1235 N N . GLY A 1 158 ? -15.404 -0.976 -18.476 1.00 96.50 158 GLY A N 1
ATOM 1236 C CA . GLY A 1 158 ? -16.636 -1.712 -18.216 1.00 96.50 158 GLY A CA 1
ATOM 1237 C C . GLY A 1 158 ? -16.910 -1.879 -16.717 1.00 96.50 158 GLY A C 1
ATOM 1238 O O . GLY A 1 158 ? -16.550 -1.037 -15.892 1.00 96.50 158 GLY A O 1
ATOM 1239 N N . THR A 1 159 ? -17.584 -2.975 -16.361 1.00 95.50 159 THR A N 1
ATOM 1240 C CA . THR A 1 159 ? -18.030 -3.268 -14.983 1.00 95.50 159 THR A CA 1
ATOM 1241 C C . THR A 1 159 ? -17.479 -4.577 -14.417 1.00 95.50 159 THR A C 1
ATOM 1243 O O . THR A 1 159 ? -17.827 -4.953 -13.299 1.00 95.50 159 THR A O 1
ATOM 1246 N N . GLN A 1 160 ? -16.623 -5.284 -15.158 1.00 95.00 160 GLN A N 1
ATOM 1247 C CA . GLN A 1 160 ? -16.073 -6.584 -14.772 1.00 95.00 160 GLN A CA 1
ATOM 1248 C C . GLN A 1 160 ? -14.581 -6.649 -15.087 1.00 95.00 160 GLN A C 1
ATOM 1250 O O . GLN A 1 160 ? -14.126 -6.093 -16.081 1.00 95.00 160 GLN A O 1
ATOM 1255 N N . SER A 1 161 ? -13.811 -7.357 -14.260 1.00 95.38 161 SER A N 1
ATOM 1256 C CA . SER A 1 161 ? -12.417 -7.674 -14.573 1.00 95.38 161 SER A CA 1
ATOM 1257 C C . SER A 1 161 ? -11.937 -8.899 -13.804 1.00 95.38 161 SER A C 1
ATOM 1259 O O . SER A 1 161 ? -12.346 -9.138 -12.668 1.00 95.38 161 SER A O 1
ATOM 1261 N N . LYS A 1 162 ? -11.032 -9.665 -14.421 1.00 94.12 162 LYS A N 1
ATOM 1262 C CA . LYS A 1 162 ? -10.323 -10.783 -13.778 1.00 94.12 162 LYS A CA 1
ATOM 1263 C C . LYS A 1 162 ? -9.094 -10.323 -12.987 1.00 94.12 162 LYS A C 1
ATOM 1265 O O . LYS A 1 162 ? -8.574 -11.092 -12.182 1.00 94.12 162 LYS A O 1
ATOM 1270 N N . GLN A 1 163 ? -8.652 -9.084 -13.189 1.00 95.06 163 GLN A N 1
ATOM 1271 C CA . GLN A 1 163 ? -7.441 -8.534 -12.591 1.00 95.06 163 GLN A CA 1
ATOM 1272 C C . GLN A 1 163 ? -7.796 -7.625 -11.423 1.00 95.06 163 GLN A C 1
ATOM 1274 O O . GLN A 1 163 ? -8.578 -6.684 -11.569 1.00 95.06 163 GLN A O 1
ATOM 1279 N N . LEU A 1 164 ? -7.207 -7.894 -10.258 1.00 96.00 164 LEU A N 1
ATOM 1280 C CA . LEU A 1 164 ? -7.546 -7.185 -9.027 1.00 96.00 164 LEU A CA 1
ATOM 1281 C C . LEU A 1 164 ? -7.331 -5.659 -9.126 1.00 96.00 164 LEU A C 1
ATOM 1283 O O . LEU A 1 164 ? -8.246 -4.936 -8.733 1.00 96.00 164 LEU A O 1
ATOM 1287 N N . PRO A 1 165 ? -6.216 -5.127 -9.676 1.00 96.69 165 PRO A N 1
ATOM 1288 C CA . PRO A 1 165 ? -6.025 -3.677 -9.775 1.00 96.69 165 PRO A CA 1
ATOM 1289 C C . PRO A 1 165 ? -7.132 -2.977 -10.574 1.00 96.69 165 PRO A C 1
ATOM 1291 O O . PRO A 1 165 ? -7.626 -1.923 -10.165 1.00 96.69 165 PRO A O 1
ATOM 1294 N N . VAL A 1 166 ? -7.557 -3.593 -11.681 1.00 97.75 166 VAL A N 1
ATOM 1295 C CA . VAL A 1 166 ? -8.637 -3.100 -12.545 1.00 97.75 166 VAL A CA 1
ATOM 1296 C C . VAL A 1 166 ? -9.984 -3.214 -11.829 1.00 97.75 166 VAL A C 1
ATOM 1298 O O . VAL A 1 166 ? -10.735 -2.241 -11.780 1.00 97.75 166 VAL A O 1
ATOM 1301 N N . ALA A 1 167 ? -10.267 -4.358 -11.199 1.00 98.12 167 ALA A N 1
ATOM 1302 C CA . ALA A 1 167 ? -11.498 -4.576 -10.444 1.00 98.12 167 ALA A CA 1
ATOM 1303 C C . ALA A 1 167 ? -11.663 -3.574 -9.289 1.00 98.12 167 ALA A C 1
ATOM 1305 O O . ALA A 1 167 ? -12.758 -3.058 -9.085 1.00 98.12 167 ALA A O 1
ATOM 1306 N N . LEU A 1 168 ? -10.586 -3.233 -8.572 1.00 98.00 168 LEU A N 1
ATOM 1307 C CA . LEU A 1 168 ? -10.622 -2.220 -7.510 1.00 98.00 168 LEU A CA 1
ATOM 1308 C C . LEU A 1 168 ? -10.924 -0.817 -8.049 1.00 98.00 168 LEU A C 1
ATOM 1310 O O . LEU A 1 168 ? -11.651 -0.060 -7.406 1.00 98.00 168 LEU A O 1
ATOM 1314 N N . LEU A 1 169 ? -10.390 -0.457 -9.220 1.00 98.19 169 LEU A N 1
ATOM 1315 C CA . LEU A 1 169 ? -10.659 0.838 -9.851 1.00 98.19 169 LEU A CA 1
ATOM 1316 C C . LEU A 1 169 ? -12.112 0.947 -10.344 1.00 98.19 169 LEU A C 1
ATOM 1318 O O . LEU A 1 169 ? -12.770 1.970 -10.123 1.00 98.19 169 LEU A O 1
ATOM 1322 N N . ILE A 1 170 ? -12.630 -0.128 -10.947 1.00 98.56 170 ILE A N 1
ATOM 1323 C CA . ILE A 1 170 ? -14.044 -0.254 -11.323 1.00 98.56 170 ILE A CA 1
ATOM 1324 C C . ILE A 1 170 ? -14.922 -0.142 -10.073 1.00 98.56 170 ILE A C 1
ATOM 1326 O O . ILE A 1 170 ? -15.805 0.709 -10.024 1.00 98.56 170 ILE A O 1
ATOM 1330 N N . ALA A 1 171 ? -14.654 -0.938 -9.035 1.00 98.62 171 ALA A N 1
ATOM 1331 C CA . ALA A 1 171 ? -15.451 -0.978 -7.810 1.00 98.62 171 ALA A CA 1
ATOM 1332 C C . ALA A 1 171 ? -15.486 0.369 -7.074 1.00 98.62 171 ALA A C 1
ATOM 1334 O O . ALA A 1 171 ? -16.551 0.815 -6.650 1.00 98.62 171 ALA A O 1
ATOM 1335 N N . ARG A 1 172 ? -14.354 1.079 -6.989 1.00 98.19 172 ARG A N 1
ATOM 1336 C CA . ARG A 1 172 ? -14.318 2.450 -6.452 1.00 98.19 172 ARG A CA 1
ATOM 1337 C C . ARG A 1 172 ? -15.196 3.408 -7.259 1.00 98.19 172 ARG A C 1
ATOM 1339 O O . ARG A 1 172 ? -15.905 4.220 -6.673 1.00 98.19 172 ARG A O 1
ATOM 1346 N N . SER A 1 173 ? -15.199 3.286 -8.586 1.00 98.56 173 SER A N 1
ATOM 1347 C CA . SER A 1 173 ? -16.038 4.111 -9.470 1.00 98.56 173 SER A CA 1
ATOM 1348 C C . SER A 1 173 ? -17.526 3.754 -9.376 1.00 98.56 173 SER A C 1
ATOM 1350 O O . SER A 1 173 ? -18.382 4.639 -9.412 1.00 98.56 173 SER A O 1
ATOM 1352 N N . LEU A 1 174 ? -17.850 2.472 -9.192 1.00 98.56 174 LEU A N 1
ATOM 1353 C CA . LEU A 1 174 ? -19.210 2.010 -8.904 1.00 98.56 174 LEU A CA 1
ATOM 1354 C C . LEU A 1 174 ? -19.698 2.546 -7.551 1.00 98.56 174 LEU A C 1
ATOM 1356 O O . LEU A 1 174 ? -20.795 3.092 -7.478 1.00 98.56 174 LEU A O 1
ATOM 1360 N N . ASN A 1 175 ? -18.873 2.482 -6.501 1.00 98.25 175 ASN A N 1
ATOM 1361 C CA . ASN A 1 175 ? -19.201 3.055 -5.191 1.00 98.25 175 ASN A CA 1
ATOM 1362 C C . ASN A 1 175 ? -19.443 4.571 -5.283 1.00 98.25 175 ASN A C 1
ATOM 1364 O O . ASN A 1 175 ? -20.435 5.063 -4.749 1.00 98.25 175 ASN A O 1
ATOM 1368 N N . ALA A 1 176 ? -18.590 5.304 -6.007 1.00 97.94 176 ALA A N 1
ATOM 1369 C CA . ALA A 1 176 ? -18.736 6.748 -6.200 1.00 97.94 176 ALA A CA 1
ATOM 1370 C C . ALA A 1 176 ? -20.022 7.129 -6.959 1.00 97.94 176 ALA A C 1
ATOM 1372 O O . ALA A 1 176 ? -20.623 8.166 -6.693 1.00 97.94 176 ALA A O 1
ATOM 1373 N N . THR A 1 177 ? -20.491 6.258 -7.857 1.00 97.62 177 THR A N 1
ATOM 1374 C CA . THR A 1 177 ? -21.756 6.422 -8.599 1.00 97.62 177 THR A CA 1
ATOM 1375 C C . THR A 1 177 ? -22.955 5.760 -7.907 1.00 97.62 177 THR A C 1
ATOM 1377 O O . THR A 1 177 ? -24.014 5.620 -8.512 1.00 97.62 177 THR A O 1
ATOM 1380 N N . ARG A 1 178 ? -22.810 5.356 -6.634 1.00 97.88 178 ARG A N 1
ATOM 1381 C CA . ARG A 1 178 ? -23.831 4.675 -5.810 1.00 97.88 178 ARG A CA 1
ATOM 1382 C C . ARG A 1 178 ? -24.328 3.330 -6.363 1.00 97.88 178 ARG A C 1
ATOM 1384 O O . ARG A 1 178 ? -25.339 2.800 -5.909 1.00 97.88 178 ARG A O 1
ATOM 1391 N N . ARG A 1 179 ? -23.592 2.717 -7.292 1.00 98.06 179 ARG A N 1
ATOM 1392 C CA . ARG A 1 179 ? -23.862 1.382 -7.859 1.00 98.06 179 ARG A CA 1
ATOM 1393 C C . ARG A 1 179 ? -23.289 0.279 -6.962 1.00 98.06 179 ARG A C 1
ATOM 1395 O O . ARG A 1 179 ? -22.502 -0.566 -7.389 1.00 98.06 179 ARG A O 1
ATOM 1402 N N . PHE A 1 180 ? -23.674 0.296 -5.686 1.00 98.25 180 PHE A N 1
ATOM 1403 C CA . PHE A 1 180 ? -23.072 -0.533 -4.636 1.00 98.25 180 PHE A CA 1
ATOM 1404 C C . PHE A 1 180 ? -23.244 -2.040 -4.861 1.00 98.25 180 PHE A C 1
ATOM 1406 O O . PHE A 1 180 ? -22.301 -2.800 -4.662 1.00 98.25 180 PHE A O 1
ATOM 1413 N N . ALA A 1 181 ? -24.416 -2.474 -5.334 1.00 97.75 181 ALA A N 1
ATOM 1414 C CA . ALA A 1 181 ? -24.692 -3.891 -5.578 1.00 97.75 181 ALA A CA 1
ATOM 1415 C C . ALA A 1 181 ? -23.775 -4.493 -6.659 1.00 97.75 181 ALA A C 1
ATOM 1417 O O . ALA A 1 181 ? -23.362 -5.646 -6.559 1.00 97.75 181 ALA A O 1
ATOM 1418 N N . GLU A 1 182 ? -23.428 -3.718 -7.688 1.00 97.88 182 GLU A N 1
ATOM 1419 C CA . GLU A 1 182 ? -22.506 -4.166 -8.736 1.00 97.88 182 GLU A CA 1
ATOM 1420 C C . GLU A 1 182 ? -21.065 -4.247 -8.225 1.00 97.88 182 GLU A C 1
ATOM 1422 O O . GLU A 1 182 ? -20.361 -5.210 -8.526 1.00 97.88 182 GLU A O 1
ATOM 1427 N N . SER A 1 183 ? -20.655 -3.282 -7.397 1.00 98.25 183 SER A N 1
ATOM 1428 C CA . SER A 1 183 ? -19.353 -3.280 -6.723 1.00 98.25 183 SER A CA 1
ATOM 1429 C C . SER A 1 183 ? -19.189 -4.495 -5.801 1.00 98.25 183 SER A C 1
ATOM 1431 O O . SER A 1 183 ? -18.195 -5.218 -5.884 1.00 98.25 183 SER A O 1
ATOM 1433 N N . GLU A 1 184 ? -20.208 -4.785 -4.986 1.00 97.88 184 GLU A N 1
ATOM 1434 C CA . GLU A 1 184 ? -20.248 -5.953 -4.102 1.00 97.88 184 GLU A CA 1
ATOM 1435 C C . GLU A 1 184 ? -20.128 -7.255 -4.906 1.00 97.88 184 GLU A C 1
ATOM 1437 O O . GLU A 1 184 ? -19.269 -8.090 -4.604 1.00 97.88 184 GLU A O 1
ATOM 1442 N N . ARG A 1 185 ? -20.913 -7.410 -5.983 1.00 97.19 185 ARG A N 1
ATOM 1443 C CA . ARG A 1 185 ? -20.846 -8.591 -6.863 1.00 97.19 185 ARG A CA 1
ATOM 1444 C C . ARG A 1 185 ? -19.454 -8.780 -7.465 1.00 97.19 185 ARG A C 1
ATOM 1446 O O . ARG A 1 185 ? -18.929 -9.891 -7.415 1.00 97.19 185 ARG A O 1
ATOM 1453 N N . LEU A 1 186 ? -18.848 -7.708 -7.983 1.00 97.81 186 LEU A N 1
ATOM 1454 C CA . LEU A 1 186 ? -17.511 -7.739 -8.581 1.00 97.81 186 LEU A CA 1
ATOM 1455 C C . LEU A 1 186 ? -16.446 -8.195 -7.572 1.00 97.81 186 LEU A C 1
ATOM 1457 O O . LEU A 1 186 ? -15.617 -9.052 -7.879 1.00 97.81 186 LEU A O 1
ATOM 1461 N N . LEU A 1 187 ? -16.464 -7.643 -6.357 1.00 98.31 187 LEU A N 1
ATOM 1462 C CA . LEU A 1 187 ? -15.411 -7.882 -5.367 1.00 98.31 187 LEU A CA 1
ATOM 1463 C C . LEU A 1 187 ? -15.608 -9.156 -4.539 1.00 98.31 187 LEU A C 1
ATOM 1465 O O . LEU A 1 187 ? -14.627 -9.690 -4.018 1.00 98.31 187 LEU A O 1
ATOM 1469 N N . THR A 1 188 ? -16.825 -9.701 -4.458 1.00 96.19 188 THR A N 1
ATOM 1470 C CA . THR A 1 188 ? -17.111 -10.911 -3.666 1.00 96.19 188 THR A CA 1
ATOM 1471 C C . THR A 1 188 ? -16.242 -12.102 -4.091 1.00 96.19 188 THR A C 1
ATOM 1473 O O . THR A 1 188 ? -15.680 -12.799 -3.244 1.00 96.19 188 THR A O 1
ATOM 1476 N N . ALA A 1 189 ? -16.057 -12.323 -5.398 1.00 94.00 189 ALA A N 1
ATOM 1477 C CA . ALA A 1 189 ? -15.232 -13.425 -5.905 1.00 94.00 189 ALA A CA 1
ATOM 1478 C C . ALA A 1 189 ? -13.727 -13.242 -5.625 1.00 94.00 189 ALA A C 1
ATOM 1480 O O . ALA A 1 189 ? -12.992 -14.222 -5.473 1.00 94.00 189 ALA A O 1
ATOM 1481 N N . PHE A 1 190 ? -13.245 -11.999 -5.558 1.00 97.44 190 PHE A N 1
ATOM 1482 C CA . PHE A 1 190 ? -11.877 -11.713 -5.126 1.00 97.44 190 PHE A CA 1
ATOM 1483 C C . PHE A 1 190 ? -11.729 -11.919 -3.620 1.00 97.44 190 PHE A C 1
ATOM 1485 O O . PHE A 1 190 ? -10.770 -12.555 -3.194 1.00 97.44 190 PHE A O 1
ATOM 1492 N N . HIS A 1 191 ? -12.692 -11.454 -2.820 1.00 97.19 191 HIS A N 1
ATOM 1493 C CA . HIS A 1 191 ? -12.604 -11.516 -1.361 1.00 97.19 191 HIS A CA 1
ATOM 1494 C C . HIS A 1 191 ? -12.579 -12.957 -0.840 1.00 97.19 191 HIS A C 1
ATOM 1496 O O . HIS A 1 191 ? -11.822 -13.257 0.075 1.00 97.19 191 HIS A O 1
ATOM 1502 N N . ARG A 1 192 ? -13.304 -13.883 -1.485 1.00 95.50 192 ARG A N 1
ATOM 1503 C CA . ARG A 1 192 ? -13.226 -15.322 -1.163 1.00 95.50 192 ARG A CA 1
ATOM 1504 C C . ARG A 1 192 ? -11.811 -15.896 -1.294 1.00 95.50 192 ARG A C 1
ATOM 1506 O O . ARG A 1 192 ? -11.444 -16.776 -0.528 1.00 95.50 192 ARG A O 1
ATOM 1513 N N . ARG A 1 193 ? -11.028 -15.409 -2.263 1.00 96.62 193 ARG A N 1
ATOM 1514 C CA . ARG A 1 193 ? -9.647 -15.857 -2.517 1.00 96.62 193 ARG A CA 1
ATOM 1515 C C . ARG A 1 193 ? -8.619 -15.071 -1.704 1.00 96.62 193 ARG A C 1
ATOM 1517 O O . ARG A 1 193 ? -7.557 -15.595 -1.396 1.00 96.62 193 ARG A O 1
ATOM 1524 N N . LEU A 1 194 ? -8.929 -13.818 -1.374 1.00 95.81 194 LEU A N 1
ATOM 1525 C CA . LEU A 1 194 ? -8.025 -12.862 -0.734 1.00 95.81 194 LEU A CA 1
ATOM 1526 C C . LEU A 1 194 ? -8.686 -12.191 0.490 1.00 95.81 194 LEU A C 1
ATOM 1528 O O . LEU A 1 194 ? -8.813 -10.963 0.522 1.00 95.81 194 LEU A O 1
ATOM 1532 N N . PRO A 1 195 ? -9.109 -12.952 1.519 1.00 95.06 195 PRO A N 1
ATOM 1533 C CA . PRO A 1 195 ? -9.921 -12.417 2.618 1.00 95.06 195 PRO A CA 1
ATOM 1534 C C . PRO A 1 195 ? -9.183 -11.396 3.499 1.00 95.06 195 PRO A C 1
ATOM 1536 O O . PRO A 1 195 ? -9.810 -10.546 4.126 1.00 95.06 195 PRO A O 1
ATOM 1539 N N . GLN A 1 196 ? -7.848 -11.452 3.531 1.00 94.31 196 GLN A N 1
ATOM 1540 C CA . GLN A 1 196 ? -6.992 -10.552 4.317 1.00 94.31 196 GLN A CA 1
ATOM 1541 C C . GLN A 1 196 ? -6.475 -9.345 3.512 1.00 94.31 196 GLN A C 1
ATOM 1543 O O . GLN A 1 196 ? -5.721 -8.530 4.037 1.00 94.31 196 GLN A O 1
ATOM 1548 N N . HIS A 1 197 ? -6.860 -9.197 2.239 1.00 95.06 197 HIS A N 1
ATOM 1549 C CA . HIS A 1 197 ? -6.375 -8.098 1.406 1.00 95.06 197 HIS A CA 1
ATOM 1550 C C . HIS A 1 197 ? -7.078 -6.780 1.772 1.00 95.06 197 HIS A C 1
ATOM 1552 O O . HIS A 1 197 ? -8.191 -6.498 1.326 1.00 95.06 197 HIS A O 1
ATOM 1558 N N . THR A 1 198 ? -6.398 -5.932 2.543 1.00 94.88 198 THR A N 1
ATOM 1559 C CA . THR A 1 198 ? -6.949 -4.708 3.160 1.00 94.88 198 THR A CA 1
ATOM 1560 C C . THR A 1 198 ? -7.635 -3.767 2.172 1.00 94.88 198 THR A C 1
ATOM 1562 O O . THR A 1 198 ? -8.781 -3.389 2.397 1.00 94.88 198 THR A O 1
ATOM 1565 N N . ALA A 1 199 ? -7.006 -3.438 1.037 1.00 92.94 199 ALA A N 1
ATOM 1566 C CA . ALA A 1 199 ? -7.607 -2.524 0.055 1.00 92.94 199 ALA A CA 1
ATOM 1567 C C . ALA A 1 199 ? -8.859 -3.101 -0.634 1.00 92.94 199 ALA A C 1
ATOM 1569 O O . ALA A 1 199 ? -9.752 -2.355 -1.022 1.00 92.94 199 ALA A O 1
ATOM 1570 N N . LEU A 1 200 ? -8.940 -4.427 -0.768 1.00 96.44 200 LEU A N 1
ATOM 1571 C CA . LEU A 1 200 ? -10.089 -5.111 -1.359 1.00 96.44 200 LEU A CA 1
ATOM 1572 C C . LEU A 1 200 ? -11.247 -5.127 -0.372 1.00 96.44 200 LEU A C 1
ATOM 1574 O O . LEU A 1 200 ? -12.353 -4.707 -0.708 1.00 96.44 200 LEU A O 1
ATOM 1578 N N . THR A 1 201 ? -10.967 -5.563 0.855 1.00 96.94 201 THR A N 1
ATOM 1579 C CA . THR A 1 201 ? -11.940 -5.577 1.944 1.00 96.94 201 THR A CA 1
ATOM 1580 C C . THR A 1 201 ? -12.473 -4.179 2.229 1.00 96.94 201 THR A C 1
ATOM 1582 O O . THR A 1 201 ? -13.671 -4.029 2.433 1.00 96.94 201 THR A O 1
ATOM 1585 N N . LEU A 1 202 ? -11.629 -3.147 2.159 1.00 96.31 202 LEU A N 1
ATOM 1586 C CA . LEU A 1 202 ? -12.059 -1.765 2.320 1.00 96.31 202 LEU A CA 1
ATOM 1587 C C . LEU A 1 202 ? -13.113 -1.353 1.287 1.00 96.31 202 LEU A C 1
ATOM 1589 O O . LEU A 1 202 ? -14.189 -0.892 1.658 1.00 96.31 202 LEU A O 1
ATOM 1593 N N . VAL A 1 203 ? -12.821 -1.533 -0.004 1.00 98.06 203 VAL A N 1
ATOM 1594 C CA . VAL A 1 203 ? -13.734 -1.114 -1.082 1.00 98.06 203 VAL A CA 1
ATOM 1595 C C . VAL A 1 203 ? -15.027 -1.937 -1.060 1.00 98.06 203 VAL A C 1
ATOM 1597 O O . VAL A 1 203 ? -16.109 -1.393 -1.294 1.00 98.06 203 VAL A O 1
ATOM 1600 N N . LEU A 1 204 ? -14.939 -3.227 -0.720 1.00 98.38 204 LEU A N 1
ATOM 1601 C CA . LEU A 1 204 ? -16.105 -4.088 -0.529 1.00 98.38 204 LEU A CA 1
ATOM 1602 C C . LEU A 1 204 ? -16.949 -3.646 0.678 1.00 98.38 204 LEU A C 1
ATOM 1604 O O . LEU A 1 204 ? -18.163 -3.512 0.557 1.00 98.38 204 LEU A O 1
ATOM 1608 N N . ALA A 1 205 ? -16.326 -3.352 1.820 1.00 97.69 205 ALA A N 1
ATOM 1609 C CA . ALA A 1 205 ? -17.025 -2.861 3.005 1.00 97.69 205 ALA A CA 1
ATOM 1610 C C . ALA A 1 205 ? -17.709 -1.512 2.742 1.00 97.69 205 ALA A C 1
ATOM 1612 O O . ALA A 1 205 ? -18.843 -1.313 3.167 1.00 97.69 205 ALA A O 1
ATOM 1613 N N . GLN A 1 206 ? -17.070 -0.609 1.991 1.00 97.50 206 GLN A N 1
ATOM 1614 C CA . GLN A 1 206 ? -17.688 0.644 1.547 1.00 97.50 206 GLN A CA 1
ATOM 1615 C C . GLN A 1 206 ? -18.9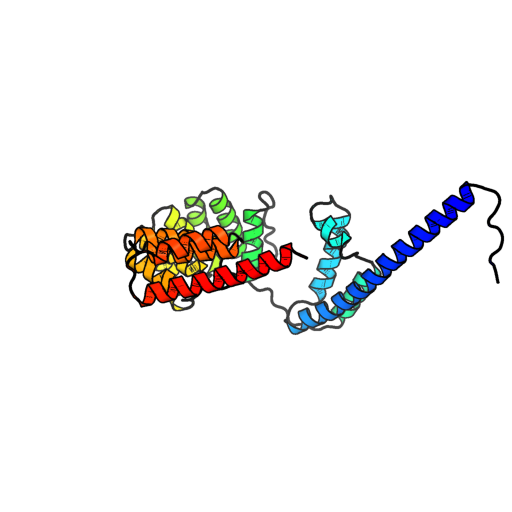27 0.398 0.674 1.00 97.50 206 GLN A C 1
ATOM 1617 O O . GLN A 1 206 ? -19.934 1.083 0.846 1.00 97.50 206 GLN A O 1
ATOM 1622 N N . ALA A 1 207 ? -18.883 -0.592 -0.226 1.00 98.19 207 ALA A N 1
ATOM 1623 C CA . ALA A 1 207 ? -20.039 -0.966 -1.041 1.00 98.19 207 ALA A CA 1
ATOM 1624 C C . ALA A 1 207 ? -21.198 -1.480 -0.168 1.00 98.19 207 ALA A C 1
ATOM 1626 O O . ALA A 1 207 ? -22.323 -0.994 -0.268 1.00 98.19 207 ALA A O 1
ATOM 1627 N N . ILE A 1 208 ? -20.907 -2.408 0.746 1.00 98.06 208 ILE A N 1
ATOM 1628 C CA . ILE A 1 208 ? -21.887 -3.000 1.668 1.00 98.06 208 ILE A CA 1
ATOM 1629 C C . ILE A 1 208 ? -22.500 -1.925 2.584 1.00 98.06 208 ILE A C 1
ATOM 1631 O O . ILE A 1 208 ? -23.722 -1.852 2.731 1.00 98.06 208 ILE A O 1
ATOM 1635 N N . ALA A 1 209 ? -21.671 -1.043 3.151 1.00 97.19 209 ALA A N 1
ATOM 1636 C CA . ALA A 1 209 ? -22.129 0.066 3.984 1.00 97.19 209 ALA A CA 1
ATOM 1637 C C . ALA A 1 209 ? -23.015 1.042 3.194 1.00 97.19 209 ALA A C 1
ATOM 1639 O O . ALA A 1 209 ? -24.050 1.473 3.703 1.00 97.19 209 ALA A O 1
ATOM 1640 N N . GLY A 1 210 ? -22.647 1.350 1.943 1.00 95.62 210 GLY A N 1
ATOM 1641 C CA . GLY A 1 210 ? -23.421 2.201 1.036 1.00 95.62 210 GLY A CA 1
ATOM 1642 C C . GLY A 1 210 ? -24.782 1.614 0.653 1.00 95.62 210 GLY A C 1
ATOM 1643 O O . GLY A 1 210 ? -25.744 2.360 0.483 1.00 95.62 210 GLY A O 1
ATOM 1644 N N . ARG A 1 211 ? -24.896 0.279 0.595 1.00 96.38 211 ARG A N 1
ATOM 1645 C CA . ARG A 1 211 ? -26.171 -0.440 0.414 1.00 96.38 211 ARG A CA 1
ATOM 1646 C C . ARG A 1 211 ? -27.068 -0.402 1.660 1.00 96.38 211 ARG A C 1
ATOM 1648 O O . ARG A 1 211 ? -28.263 -0.653 1.549 1.00 96.38 211 ARG A O 1
ATOM 1655 N N . GLY A 1 212 ? -26.508 -0.083 2.827 1.00 95.56 212 GLY A N 1
ATOM 1656 C CA . GLY A 1 212 ? -27.230 0.064 4.095 1.00 95.56 212 GLY A CA 1
ATOM 1657 C C . GLY A 1 212 ? -26.835 -0.945 5.176 1.00 95.56 212 GLY A C 1
ATOM 1658 O O . GLY A 1 212 ? -27.157 -0.725 6.342 1.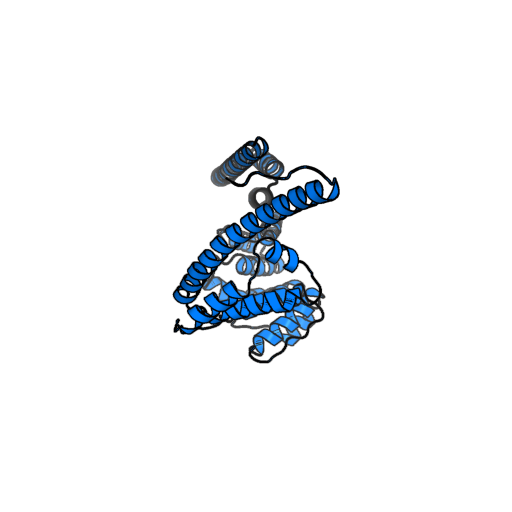00 95.56 212 GLY A O 1
ATOM 1659 N N . ASP A 1 213 ? -26.082 -1.998 4.846 1.00 96.50 213 ASP A N 1
ATOM 1660 C CA . ASP A 1 213 ? -25.675 -3.029 5.811 1.00 96.50 213 ASP A CA 1
ATOM 1661 C C . ASP A 1 213 ? -24.371 -2.649 6.534 1.00 96.50 213 ASP A C 1
ATOM 1663 O O . ASP A 1 213 ? -23.298 -3.235 6.374 1.00 96.50 213 ASP A O 1
ATOM 1667 N N . ARG A 1 214 ? -24.454 -1.588 7.338 1.00 95.88 214 ARG A N 1
ATOM 1668 C CA . ARG A 1 214 ? -23.297 -1.014 8.047 1.00 95.88 214 ARG A CA 1
ATOM 1669 C C . ARG A 1 214 ? -22.684 -1.996 9.043 1.00 95.88 214 ARG A C 1
ATOM 1671 O O . ARG A 1 214 ? -21.469 -2.001 9.229 1.00 95.88 214 ARG A O 1
ATOM 1678 N N . HIS A 1 215 ? -23.509 -2.835 9.668 1.00 96.50 215 HIS A N 1
ATOM 1679 C CA . HIS A 1 215 ? -23.032 -3.816 10.634 1.00 96.50 215 HIS A CA 1
ATOM 1680 C C . HIS A 1 215 ? -22.195 -4.903 9.953 1.00 96.50 215 HIS A C 1
ATOM 1682 O O . HIS A 1 215 ? -21.090 -5.192 10.416 1.00 96.50 215 HIS A O 1
ATOM 1688 N N . TYR A 1 216 ? -22.655 -5.456 8.825 1.00 97.06 216 TYR A N 1
ATOM 1689 C CA . TYR A 1 216 ? -21.868 -6.436 8.080 1.00 97.06 216 TYR A CA 1
ATOM 1690 C C . TYR A 1 216 ? -20.585 -5.825 7.497 1.00 97.06 216 TYR A C 1
ATOM 1692 O O . TYR A 1 216 ? -19.520 -6.441 7.575 1.00 97.06 216 TYR A O 1
ATOM 1700 N N . ALA A 1 217 ? -20.641 -4.580 7.010 1.00 97.44 217 ALA A N 1
ATOM 1701 C CA . ALA A 1 217 ? -19.452 -3.853 6.562 1.00 97.44 217 ALA A CA 1
ATOM 1702 C C . ALA A 1 217 ? -18.394 -3.719 7.672 1.00 9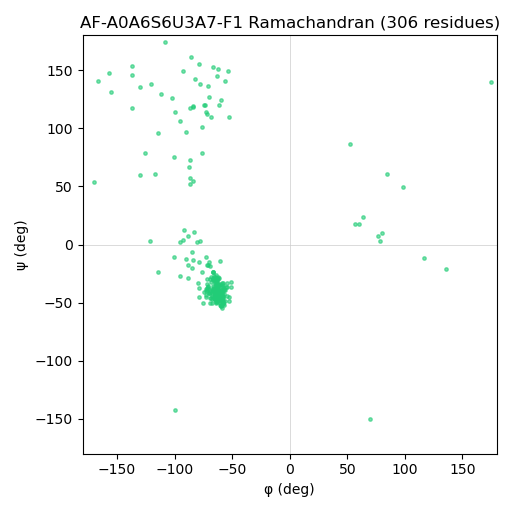7.44 217 ALA A C 1
ATOM 1704 O O . ALA A 1 217 ? -17.213 -3.990 7.442 1.00 97.44 217 ALA A O 1
ATOM 1705 N N . TRP A 1 218 ? -18.807 -3.361 8.892 1.00 97.00 218 TRP A N 1
ATOM 1706 C CA . TRP A 1 218 ? -17.906 -3.316 10.045 1.00 97.00 218 TRP A CA 1
ATOM 1707 C C . TRP A 1 218 ? -17.336 -4.697 10.388 1.00 97.00 218 TRP A C 1
ATOM 1709 O O . TRP A 1 218 ? -16.129 -4.822 10.601 1.00 97.00 218 TRP A O 1
ATOM 1719 N N . GLN A 1 219 ? -18.164 -5.747 10.397 1.00 96.06 219 GLN A N 1
ATOM 1720 C CA . GLN A 1 219 ? -17.689 -7.109 10.656 1.00 96.06 219 GLN A CA 1
ATOM 1721 C C . GLN A 1 219 ? -16.627 -7.552 9.646 1.00 96.06 219 GLN A C 1
ATOM 1723 O O . GLN A 1 219 ? -15.693 -8.266 10.011 1.00 96.06 219 GLN A O 1
ATOM 1728 N N . LEU A 1 220 ? -16.761 -7.141 8.383 1.00 95.56 220 LEU A N 1
ATOM 1729 C CA . LEU A 1 220 ? -15.790 -7.438 7.338 1.00 95.56 220 LEU A CA 1
ATOM 1730 C C . LEU A 1 220 ? -14.433 -6.778 7.633 1.00 95.56 220 LEU A C 1
ATOM 1732 O O . LEU A 1 220 ? -13.406 -7.452 7.623 1.00 95.56 220 LEU A O 1
ATOM 1736 N N . ILE A 1 221 ? -14.442 -5.485 7.967 1.00 95.38 221 ILE A N 1
ATOM 1737 C CA . ILE A 1 221 ? -13.246 -4.704 8.322 1.00 95.38 221 ILE A CA 1
ATOM 1738 C C . ILE A 1 221 ? -12.567 -5.241 9.590 1.00 95.38 221 ILE A C 1
ATOM 1740 O O . ILE A 1 221 ? -11.346 -5.374 9.630 1.00 95.38 221 ILE A O 1
ATOM 1744 N N . ASN A 1 222 ? -13.343 -5.592 10.619 1.00 93.62 222 ASN A N 1
ATOM 1745 C CA . ASN A 1 222 ? -12.827 -6.035 11.920 1.00 93.62 222 ASN A CA 1
ATOM 1746 C C . ASN A 1 222 ? -12.159 -7.428 11.880 1.00 93.62 222 ASN A C 1
ATOM 1748 O O . ASN A 1 222 ? -11.457 -7.811 12.813 1.00 93.62 222 ASN A O 1
ATOM 1752 N N . ARG A 1 223 ? -12.379 -8.211 10.815 1.00 92.81 223 ARG A N 1
ATOM 1753 C CA . ARG A 1 223 ? -11.756 -9.536 10.623 1.00 92.81 223 ARG A CA 1
ATOM 1754 C C . ARG A 1 223 ? -10.407 -9.482 9.911 1.00 92.81 223 ARG A C 1
ATOM 1756 O O . ARG A 1 223 ? -9.660 -10.464 9.949 1.00 92.81 223 ARG A O 1
ATOM 1763 N N . VAL A 1 224 ? -10.108 -8.376 9.237 1.00 93.44 224 VAL A N 1
ATOM 1764 C CA . VAL A 1 224 ? -8.835 -8.201 8.540 1.00 93.44 224 VAL A CA 1
ATOM 1765 C C . VAL A 1 224 ? -7.752 -7.867 9.552 1.00 93.44 224 VAL A C 1
ATOM 1767 O O . VAL A 1 224 ? -7.968 -7.066 10.457 1.00 93.44 224 VAL A O 1
ATOM 1770 N N . ARG A 1 225 ? -6.574 -8.467 9.384 1.00 92.38 225 ARG A N 1
ATOM 1771 C CA . ARG A 1 225 ? -5.368 -8.142 10.146 1.00 92.38 225 ARG A CA 1
ATOM 1772 C C . ARG A 1 225 ? -4.532 -7.137 9.350 1.00 92.38 225 ARG A C 1
ATOM 1774 O O . ARG A 1 225 ? -3.940 -7.530 8.344 1.00 92.38 225 ARG A O 1
ATOM 1781 N N . PRO A 1 226 ? -4.487 -5.855 9.750 1.00 90.50 226 PRO A N 1
ATOM 1782 C CA . PRO A 1 226 ? -3.639 -4.880 9.086 1.00 90.50 226 PRO A CA 1
ATOM 1783 C C . PRO A 1 226 ? -2.163 -5.253 9.231 1.00 90.50 226 PRO A C 1
ATOM 1785 O O . PRO A 1 226 ? -1.733 -5.759 10.264 1.00 90.50 226 PRO A O 1
ATOM 1788 N N . THR A 1 227 ? -1.392 -4.965 8.194 1.00 90.81 227 THR A N 1
ATOM 1789 C CA . THR A 1 227 ? 0.071 -5.079 8.165 1.00 90.81 227 THR A CA 1
ATOM 1790 C C . THR A 1 227 ? 0.713 -3.693 8.175 1.00 90.81 227 THR A C 1
ATOM 1792 O O . THR A 1 227 ? 0.020 -2.677 8.048 1.00 90.81 227 THR A O 1
ATOM 1795 N N . GLU A 1 228 ? 2.037 -3.626 8.272 1.00 83.62 228 GLU A N 1
ATOM 1796 C CA . GLU A 1 228 ? 2.803 -2.374 8.154 1.00 83.62 228 GLU A CA 1
ATOM 1797 C C . GLU A 1 228 ? 2.503 -1.644 6.835 1.00 83.62 228 GLU A C 1
ATOM 1799 O O . GLU A 1 228 ? 2.289 -0.437 6.820 1.00 83.62 228 GLU A O 1
ATOM 1804 N N . ASN A 1 229 ? 2.299 -2.397 5.750 1.00 84.56 229 ASN A N 1
ATOM 1805 C CA . ASN A 1 229 ? 1.970 -1.867 4.422 1.00 84.56 229 ASN A CA 1
ATOM 1806 C C . ASN A 1 229 ? 0.501 -1.434 4.257 1.00 84.56 229 ASN A C 1
ATOM 1808 O O . ASN A 1 229 ? 0.074 -1.060 3.162 1.00 84.56 229 ASN A O 1
ATOM 1812 N N . THR A 1 230 ? -0.313 -1.511 5.312 1.00 91.44 230 THR A N 1
ATOM 1813 C CA . THR A 1 230 ? -1.705 -1.043 5.257 1.00 91.44 230 THR A CA 1
ATOM 1814 C C . THR A 1 230 ? -1.749 0.483 5.252 1.00 91.44 230 THR A C 1
ATOM 1816 O O . THR A 1 230 ? -1.282 1.135 6.182 1.00 91.44 230 THR A O 1
ATOM 1819 N N . GLY A 1 231 ? -2.321 1.057 4.192 1.00 88.44 231 GLY A N 1
ATOM 1820 C CA . GLY A 1 231 ? -2.408 2.507 4.031 1.00 88.44 231 GLY A CA 1
ATOM 1821 C C . GLY A 1 231 ? -3.310 3.179 5.070 1.00 88.44 231 GLY A C 1
ATOM 1822 O O . GLY A 1 231 ? -4.272 2.582 5.550 1.00 88.44 231 GLY A O 1
ATOM 1823 N N . LEU A 1 232 ? -3.032 4.452 5.365 1.00 92.31 232 LEU A N 1
ATOM 1824 C CA . LEU A 1 232 ? -3.791 5.255 6.336 1.00 92.31 232 LEU A CA 1
ATOM 1825 C C . LEU A 1 232 ? -5.283 5.383 5.979 1.00 92.31 232 LEU A C 1
ATOM 1827 O O . LEU A 1 232 ? -6.123 5.346 6.877 1.00 92.31 232 LEU A O 1
ATOM 1831 N N . GLU A 1 233 ? -5.605 5.422 4.678 1.00 91.06 233 GLU A N 1
ATOM 1832 C CA . GLU A 1 233 ? -6.978 5.420 4.132 1.00 91.06 233 GLU A CA 1
ATOM 1833 C C . GLU A 1 233 ? -7.827 4.281 4.725 1.00 91.06 233 GLU A C 1
ATOM 1835 O O . GLU A 1 233 ? -9.015 4.455 4.994 1.00 91.06 233 GLU A O 1
ATOM 1840 N N . TYR A 1 234 ? -7.214 3.116 4.974 1.00 94.88 234 TYR A N 1
ATOM 1841 C CA . TYR A 1 234 ? -7.905 1.975 5.567 1.00 94.88 234 TYR A CA 1
ATOM 1842 C C . TYR A 1 234 ? -8.430 2.298 6.962 1.00 94.88 234 TYR A C 1
ATOM 1844 O O . TYR A 1 234 ? -9.592 2.029 7.248 1.00 94.88 234 TYR A O 1
ATOM 1852 N N . PHE A 1 235 ? -7.598 2.884 7.823 1.00 95.38 235 PHE A N 1
ATOM 1853 C CA . PHE A 1 235 ? -7.960 3.168 9.212 1.00 95.38 235 PHE A CA 1
ATOM 1854 C C . PHE A 1 235 ? -8.973 4.301 9.321 1.00 95.38 235 PHE A C 1
ATOM 1856 O O . PHE A 1 235 ? -9.900 4.212 10.121 1.00 95.38 235 PHE A O 1
ATOM 1863 N N . GLU A 1 236 ? -8.845 5.323 8.477 1.00 93.12 236 GLU A N 1
ATOM 1864 C CA . GLU A 1 236 ? -9.818 6.416 8.389 1.00 93.12 236 GLU A CA 1
ATOM 1865 C C . GLU A 1 236 ? -11.201 5.888 7.999 1.00 93.12 236 GLU A C 1
ATOM 1867 O O . GLU A 1 236 ? -12.200 6.133 8.678 1.00 93.12 236 GLU A O 1
ATOM 1872 N N . ALA A 1 237 ? -11.269 5.093 6.933 1.00 93.62 237 ALA A N 1
ATOM 1873 C CA . ALA A 1 237 ? -12.532 4.541 6.479 1.00 93.62 237 ALA A CA 1
ATOM 1874 C C . ALA A 1 237 ? -13.079 3.462 7.429 1.00 93.62 237 ALA A C 1
ATOM 1876 O O . ALA A 1 237 ? -14.287 3.411 7.657 1.00 93.62 237 ALA A O 1
ATOM 1877 N N . ALA A 1 238 ? -12.219 2.638 8.034 1.00 95.31 238 ALA A N 1
ATOM 1878 C CA . ALA A 1 238 ? -12.604 1.665 9.055 1.00 95.31 238 ALA A CA 1
ATOM 1879 C C . ALA A 1 238 ? -13.217 2.344 10.286 1.00 95.31 238 ALA A C 1
ATOM 1881 O O . ALA A 1 238 ? -14.253 1.896 10.780 1.00 95.31 238 ALA A O 1
ATOM 1882 N N . GLN A 1 239 ? -12.629 3.457 10.737 1.00 95.62 239 GLN A N 1
ATOM 1883 C CA . GLN A 1 239 ? -13.190 4.293 11.793 1.00 95.62 239 GLN A CA 1
ATOM 1884 C C . GLN A 1 239 ? -14.595 4.780 11.411 1.00 95.62 239 GLN A C 1
ATOM 1886 O O . GLN A 1 239 ? -15.530 4.605 12.193 1.00 95.62 239 GLN A O 1
ATOM 1891 N N . HIS A 1 240 ? -14.771 5.348 10.215 1.00 95.19 240 HIS A N 1
ATOM 1892 C CA . HIS A 1 240 ? -16.080 5.826 9.760 1.00 95.19 240 HIS A CA 1
ATOM 1893 C C . HIS A 1 240 ? -17.121 4.704 9.659 1.00 95.19 240 HIS A C 1
ATOM 1895 O O . HIS A 1 240 ? -18.244 4.871 10.136 1.00 95.19 240 HIS A O 1
ATOM 1901 N N . ILE A 1 241 ? -16.756 3.548 9.099 1.00 96.62 241 ILE A N 1
ATOM 1902 C CA . ILE A 1 241 ? -17.646 2.382 8.993 1.00 96.62 241 ILE A CA 1
ATOM 1903 C C . ILE A 1 241 ? -18.045 1.887 10.390 1.00 96.62 241 ILE A C 1
ATOM 1905 O O . ILE A 1 241 ? -19.225 1.645 10.642 1.00 96.62 241 ILE A O 1
ATOM 1909 N N . ALA A 1 242 ? -17.096 1.795 11.326 1.00 96.38 242 ALA A N 1
ATOM 1910 C CA . ALA A 1 242 ? -17.376 1.413 12.708 1.00 96.38 242 ALA A CA 1
ATOM 1911 C C . ALA A 1 242 ? -18.327 2.408 13.397 1.00 96.38 242 ALA A C 1
ATOM 1913 O O . ALA A 1 242 ? -19.295 1.991 14.031 1.00 96.38 242 ALA A O 1
ATOM 1914 N N . GLN A 1 243 ? -18.118 3.718 13.227 1.00 95.81 243 GLN A N 1
ATOM 1915 C CA . GLN A 1 243 ? -19.018 4.746 13.764 1.00 95.81 243 GLN A CA 1
ATOM 1916 C C . GLN A 1 243 ? -20.438 4.619 13.198 1.00 95.81 243 GLN A C 1
ATOM 1918 O O . GLN A 1 243 ? -21.406 4.646 13.958 1.00 95.81 243 GLN A O 1
ATOM 1923 N N . GLN A 1 244 ? -20.565 4.434 11.882 1.00 94.94 244 GLN A N 1
ATOM 1924 C CA . GLN A 1 244 ? -21.850 4.246 11.201 1.00 94.94 244 GLN A CA 1
ATOM 1925 C C . GLN A 1 244 ? -22.571 2.963 11.638 1.00 94.94 244 GLN A C 1
ATOM 1927 O O . GLN A 1 244 ? -23.800 2.925 11.658 1.00 94.94 244 GLN A O 1
ATOM 1932 N N . ALA A 1 245 ? -21.819 1.929 12.014 1.00 96.56 245 ALA A N 1
ATOM 1933 C CA . ALA A 1 245 ? -22.342 0.684 12.569 1.00 96.56 245 ALA A CA 1
ATOM 1934 C C . ALA A 1 245 ? -22.694 0.771 14.070 1.00 96.56 245 ALA A C 1
ATOM 1936 O O . ALA A 1 245 ? -23.061 -0.239 14.664 1.00 96.56 245 ALA A O 1
ATOM 1937 N N . GLY A 1 246 ? -22.545 1.941 14.706 1.00 95.06 246 GLY A N 1
ATOM 1938 C CA . GLY A 1 246 ? -22.759 2.126 16.147 1.00 95.06 246 GLY A CA 1
ATOM 1939 C C . GLY A 1 246 ? -21.603 1.634 17.029 1.00 95.06 246 GLY A C 1
ATOM 1940 O O . GLY A 1 246 ? -21.661 1.751 18.251 1.00 95.06 246 GLY A O 1
ATOM 1941 N N . GLN A 1 247 ? -20.513 1.151 16.432 1.00 94.88 247 GLN A N 1
ATOM 1942 C CA . GLN A 1 247 ? -19.349 0.578 17.110 1.00 94.88 247 GLN A CA 1
ATOM 1943 C C . GLN A 1 247 ? -18.335 1.666 17.494 1.00 94.88 247 GLN A C 1
ATOM 1945 O O . GLN A 1 247 ? -17.171 1.642 17.093 1.00 94.88 247 GLN A O 1
ATOM 1950 N N . ARG A 1 248 ? -18.784 2.658 18.277 1.00 93.00 248 ARG A N 1
ATOM 1951 C CA . ARG A 1 248 ? -18.001 3.869 18.607 1.00 93.00 248 ARG A CA 1
ATOM 1952 C C . ARG A 1 248 ? -16.647 3.567 19.250 1.00 93.00 248 ARG A C 1
ATOM 1954 O O . ARG A 1 248 ? -15.668 4.232 18.946 1.00 93.00 248 ARG A O 1
ATOM 1961 N N . GLN A 1 249 ? -16.593 2.570 20.122 1.00 92.31 249 GLN A N 1
ATOM 1962 C CA . GLN A 1 249 ? -15.391 2.239 20.891 1.00 92.31 249 GLN A CA 1
ATOM 1963 C C . GLN A 1 249 ? -14.390 1.423 20.058 1.00 92.31 249 GLN A C 1
ATOM 1965 O O . GLN A 1 249 ? -13.186 1.617 20.176 1.00 92.31 249 GLN A O 1
ATOM 1970 N N . GLU A 1 250 ? -14.873 0.579 19.141 1.00 93.44 250 GLU A N 1
ATOM 1971 C CA . GLU A 1 250 ? -14.023 -0.077 18.133 1.00 93.44 250 GLU A CA 1
ATOM 1972 C C . GLU A 1 250 ? -13.488 0.952 17.120 1.00 93.44 250 GLU A C 1
ATOM 1974 O O . GLU A 1 250 ? -12.348 0.851 16.674 1.00 93.44 250 GLU A O 1
ATOM 1979 N N . ALA A 1 251 ? -14.253 2.008 16.810 1.00 95.56 251 ALA A N 1
ATOM 1980 C CA . ALA A 1 251 ? -13.770 3.104 15.969 1.00 95.56 251 ALA A CA 1
ATOM 1981 C C . ALA A 1 251 ? -12.550 3.826 16.572 1.00 95.56 251 ALA A C 1
ATOM 1983 O O . ALA A 1 251 ? -11.659 4.243 15.830 1.00 95.56 251 ALA A O 1
ATOM 1984 N N . VAL A 1 252 ? -12.475 3.933 17.906 1.00 96.00 252 VAL A N 1
ATOM 1985 C CA . VAL A 1 252 ? -11.311 4.510 18.600 1.00 96.00 252 VAL A CA 1
ATOM 1986 C C . VAL A 1 252 ? -10.046 3.687 18.348 1.00 96.00 252 VAL A C 1
ATOM 1988 O O . VAL A 1 252 ? -8.979 4.271 18.190 1.00 96.00 252 VAL A O 1
ATOM 1991 N N . LEU A 1 253 ? -10.142 2.357 18.237 1.00 95.56 253 LEU A N 1
ATOM 1992 C CA . LEU A 1 253 ? -8.978 1.513 17.940 1.00 95.56 253 LEU A CA 1
ATOM 1993 C C . LEU A 1 253 ? -8.392 1.821 16.558 1.00 95.56 253 LEU A C 1
ATOM 1995 O O . LEU A 1 253 ? -7.175 1.918 16.426 1.00 95.56 253 LEU A O 1
ATOM 1999 N N . PHE A 1 254 ? -9.240 2.025 15.544 1.00 95.81 254 PHE A N 1
ATOM 2000 C CA . PHE A 1 254 ? -8.782 2.425 14.209 1.00 95.81 254 PHE A CA 1
ATOM 2001 C C . PHE A 1 254 ? -8.177 3.833 14.207 1.00 95.81 254 PHE A C 1
ATOM 2003 O O . PHE A 1 254 ? -7.142 4.053 13.580 1.00 95.81 254 PHE A O 1
ATOM 2010 N N . ASN A 1 255 ? -8.773 4.772 14.949 1.00 95.50 255 ASN A N 1
ATOM 2011 C CA . ASN A 1 255 ? -8.218 6.116 15.108 1.00 95.50 255 ASN A CA 1
ATOM 2012 C C . ASN A 1 255 ? -6.836 6.095 15.782 1.00 95.50 255 ASN A C 1
ATOM 2014 O O . ASN A 1 255 ? -5.899 6.738 15.312 1.00 95.50 255 ASN A O 1
ATOM 2018 N N . ALA A 1 256 ? -6.702 5.322 16.860 1.00 95.75 256 ALA A N 1
ATOM 2019 C CA . ALA A 1 256 ? -5.455 5.177 17.592 1.00 95.75 256 ALA A CA 1
ATOM 2020 C C . ALA A 1 256 ? -4.365 4.512 16.745 1.00 95.75 256 ALA A C 1
ATOM 2022 O O . ALA A 1 256 ? -3.236 4.989 16.737 1.00 95.75 256 ALA A O 1
ATOM 2023 N N . GLU A 1 257 ? -4.706 3.468 15.986 1.00 94.31 257 GLU A N 1
ATOM 2024 C CA . GLU A 1 257 ? -3.793 2.810 15.043 1.00 94.31 257 GLU A CA 1
ATOM 2025 C C . GLU A 1 257 ? -3.293 3.777 13.963 1.00 94.31 257 GLU A C 1
ATOM 2027 O O . GLU A 1 257 ? -2.100 3.822 13.665 1.00 94.31 257 GLU A O 1
ATOM 2032 N N . ARG A 1 258 ? -4.185 4.605 13.406 1.00 95.06 258 ARG A N 1
ATOM 2033 C CA . ARG A 1 258 ? -3.796 5.656 12.461 1.00 95.06 258 ARG A CA 1
ATOM 2034 C C . ARG A 1 258 ? -2.807 6.632 13.096 1.00 95.06 258 ARG A C 1
ATOM 2036 O O . ARG A 1 258 ? -1.776 6.912 12.494 1.00 95.06 258 ARG A O 1
ATOM 2043 N N . ASN A 1 259 ? -3.124 7.143 14.288 1.00 94.44 259 ASN A N 1
ATOM 2044 C CA . ASN A 1 259 ? -2.293 8.109 15.008 1.00 94.44 259 ASN A CA 1
ATOM 2045 C C . ASN A 1 259 ? -0.925 7.523 15.377 1.00 94.44 259 ASN A C 1
ATOM 2047 O O . ASN A 1 259 ? 0.084 8.198 15.205 1.00 94.44 259 ASN A O 1
ATOM 2051 N N . LEU A 1 260 ? -0.874 6.255 15.792 1.00 92.56 260 LEU A N 1
ATOM 2052 C CA . LEU A 1 260 ? 0.375 5.532 16.027 1.00 92.56 260 LEU A CA 1
ATOM 2053 C C . LEU A 1 260 ? 1.256 5.542 14.769 1.00 92.56 260 LEU A C 1
ATOM 2055 O O . LEU A 1 260 ? 2.418 5.929 14.841 1.00 92.56 260 LEU A O 1
ATOM 2059 N N . ARG A 1 261 ? 0.695 5.209 13.598 1.00 90.88 261 ARG A N 1
ATOM 2060 C CA . ARG A 1 261 ? 1.446 5.141 12.329 1.00 90.88 261 ARG A CA 1
ATOM 2061 C C . ARG A 1 261 ? 1.985 6.479 11.835 1.00 90.88 261 ARG A C 1
ATOM 2063 O O . ARG A 1 261 ? 2.976 6.493 11.115 1.00 90.88 261 ARG A O 1
ATOM 2070 N N . VAL A 1 262 ? 1.337 7.587 12.186 1.00 91.69 262 VAL A N 1
ATOM 2071 C CA . VAL A 1 262 ? 1.820 8.935 11.837 1.00 91.69 262 VAL A CA 1
ATOM 2072 C C . VAL A 1 262 ? 2.705 9.553 12.928 1.00 91.69 262 VAL A C 1
ATOM 2074 O O . VAL A 1 262 ? 3.123 10.696 12.786 1.00 91.69 262 VAL A O 1
ATOM 2077 N N . GLY A 1 263 ? 3.007 8.816 14.004 1.00 90.75 263 GLY A N 1
ATOM 2078 C CA . GLY A 1 263 ? 3.841 9.289 15.117 1.00 90.75 263 GLY A CA 1
ATOM 2079 C C . GLY A 1 263 ? 3.112 10.184 16.127 1.00 90.75 263 GLY A C 1
ATOM 2080 O O . GLY A 1 263 ? 3.731 10.755 17.023 1.00 90.75 263 GLY A O 1
ATOM 2081 N N . GLU A 1 264 ? 1.788 10.280 16.033 1.00 93.44 264 GLU A N 1
ATOM 2082 C CA . GLU A 1 264 ? 0.924 11.096 16.886 1.00 93.44 264 GLU A CA 1
ATOM 2083 C C . GLU A 1 264 ? 0.516 10.344 18.168 1.00 93.44 264 GLU A C 1
ATOM 2085 O O . GLU A 1 264 ? -0.662 10.223 18.526 1.00 93.44 264 GLU A O 1
ATOM 2090 N N . TYR A 1 265 ? 1.514 9.819 18.890 1.00 94.56 265 TYR A N 1
ATOM 2091 C CA . TYR A 1 265 ? 1.322 8.937 20.048 1.00 94.56 265 TYR A CA 1
ATOM 2092 C C . TYR A 1 265 ? 0.475 9.563 21.161 1.00 94.56 265 TYR A C 1
ATOM 2094 O O . TYR A 1 265 ? -0.335 8.878 21.783 1.00 94.56 265 TYR A O 1
ATOM 2102 N N . ARG A 1 266 ? 0.612 10.875 21.402 1.00 93.50 266 ARG A N 1
ATOM 2103 C CA . ARG A 1 266 ? -0.158 11.574 22.445 1.00 93.50 266 ARG A CA 1
ATOM 2104 C C . ARG A 1 266 ? -1.659 11.539 22.159 1.00 93.50 266 ARG A C 1
ATOM 2106 O O . ARG A 1 266 ? -2.445 11.299 23.071 1.00 93.50 266 ARG A O 1
ATOM 2113 N N . TYR A 1 267 ? -2.055 11.758 20.906 1.00 93.81 267 TYR A N 1
ATOM 2114 C CA . TYR A 1 267 ? -3.463 11.722 20.512 1.00 93.81 267 TYR A CA 1
ATOM 2115 C C . TYR A 1 267 ? -4.025 10.300 20.566 1.00 93.81 267 TYR A C 1
ATOM 2117 O O . TYR A 1 267 ? -5.137 10.107 21.054 1.00 93.81 267 TYR A O 1
ATOM 2125 N N . ALA A 1 268 ? -3.243 9.300 20.140 1.00 96.06 268 ALA A N 1
ATOM 2126 C CA . ALA A 1 268 ? -3.616 7.893 20.281 1.00 96.06 268 ALA A CA 1
ATOM 2127 C C . ALA A 1 268 ? -3.838 7.508 21.756 1.00 96.06 268 ALA A C 1
ATOM 2129 O O . ALA A 1 268 ? -4.861 6.912 22.089 1.00 96.06 268 ALA A O 1
ATOM 2130 N N . GLN A 1 269 ? -2.914 7.900 22.638 1.00 96.62 269 GLN A N 1
ATOM 2131 C CA . GLN A 1 269 ? -2.968 7.614 24.071 1.00 96.62 269 GLN A CA 1
ATOM 2132 C C . GLN A 1 269 ? -4.237 8.200 24.708 1.00 96.62 269 GLN A C 1
ATOM 2134 O O . GLN A 1 269 ? -5.015 7.463 25.312 1.00 96.62 269 GLN A O 1
ATOM 2139 N N . LEU A 1 270 ? -4.490 9.500 24.511 1.00 95.69 270 LEU A N 1
ATOM 2140 C CA . LEU A 1 270 ? -5.657 10.186 25.077 1.00 95.69 270 LEU A CA 1
ATOM 2141 C C . LEU A 1 270 ? -6.980 9.559 24.617 1.00 95.69 270 LEU A C 1
ATOM 2143 O O . LEU A 1 270 ? -7.885 9.360 25.429 1.00 95.69 270 LEU A O 1
ATOM 2147 N N . ALA A 1 271 ? -7.088 9.211 23.331 1.00 95.25 271 ALA A N 1
ATOM 2148 C CA . ALA A 1 271 ? -8.292 8.591 22.785 1.00 95.25 271 ALA A CA 1
ATOM 2149 C C . ALA A 1 271 ? -8.563 7.211 23.414 1.00 95.25 271 ALA A C 1
ATOM 2151 O O . ALA A 1 271 ? -9.698 6.904 23.786 1.00 95.25 271 ALA A O 1
ATOM 2152 N N . LEU A 1 272 ? -7.522 6.388 23.582 1.00 97.44 272 LEU A N 1
ATOM 2153 C CA . LEU A 1 272 ? -7.631 5.059 24.190 1.00 97.44 272 LEU A CA 1
ATOM 2154 C C . LEU A 1 272 ? -7.927 5.129 25.694 1.00 97.44 272 LEU A C 1
ATOM 2156 O O . LEU A 1 272 ? -8.778 4.386 26.181 1.00 97.44 272 LEU A O 1
ATOM 2160 N N . GLU A 1 273 ? -7.282 6.039 26.426 1.00 96.44 273 GLU A N 1
ATOM 2161 C CA . GLU A 1 273 ? -7.562 6.277 27.847 1.00 96.44 273 GLU A CA 1
ATOM 2162 C C . GLU A 1 273 ? -9.009 6.726 28.062 1.00 96.44 273 GLU A C 1
ATOM 2164 O O . GLU A 1 273 ? -9.691 6.225 28.958 1.00 96.44 273 GLU A O 1
ATOM 2169 N N . GLN A 1 274 ? -9.513 7.624 27.212 1.00 94.88 274 GLN A N 1
ATOM 2170 C CA . GLN A 1 274 ? -10.916 8.025 27.238 1.00 94.88 274 GLN A CA 1
ATOM 2171 C C . GLN A 1 274 ? -11.842 6.839 26.939 1.00 94.88 274 GLN A C 1
ATOM 2173 O O . GLN A 1 274 ? -12.864 6.677 27.607 1.00 94.88 274 GLN A O 1
ATOM 2178 N N . ALA A 1 275 ? -11.487 5.982 25.978 1.00 94.81 275 ALA A N 1
ATOM 2179 C CA . ALA A 1 275 ? -12.272 4.794 25.662 1.00 94.81 275 ALA A CA 1
ATOM 2180 C C . ALA A 1 275 ? -12.327 3.798 26.833 1.00 94.81 275 ALA A C 1
ATOM 2182 O O . ALA A 1 275 ? -13.388 3.225 27.075 1.00 94.81 275 ALA A O 1
ATOM 2183 N N . LEU A 1 276 ? -11.244 3.625 27.603 1.00 95.00 276 LEU A N 1
ATOM 2184 C CA . LEU A 1 276 ? -11.212 2.741 28.782 1.00 95.00 276 LEU A CA 1
ATOM 2185 C C . LEU A 1 276 ? -12.131 3.194 29.921 1.00 95.00 276 LEU A C 1
ATOM 2187 O O . LEU A 1 276 ? -12.610 2.349 30.678 1.00 95.00 276 LEU A O 1
ATOM 2191 N N . ARG A 1 277 ? -12.404 4.500 30.029 1.00 93.88 277 ARG A N 1
ATOM 2192 C CA . ARG A 1 277 ? -13.332 5.054 31.032 1.00 93.88 277 ARG A CA 1
ATOM 2193 C C . ARG A 1 277 ? -14.792 4.685 30.754 1.00 93.88 277 ARG A C 1
ATOM 2195 O O . ARG A 1 277 ? -15.616 4.751 31.661 1.00 93.88 277 ARG A O 1
ATOM 2202 N N . ASN A 1 278 ? -15.120 4.282 29.526 1.00 92.19 278 ASN A N 1
ATOM 2203 C CA . ASN A 1 278 ? -16.473 3.877 29.155 1.00 92.19 278 ASN A CA 1
ATOM 2204 C C . ASN A 1 278 ? -16.788 2.445 29.618 1.00 92.19 278 ASN A C 1
ATOM 2206 O O . ASN A 1 278 ? -15.905 1.592 29.767 1.00 92.19 278 ASN A O 1
ATOM 2210 N N . ASN A 1 279 ? -18.079 2.147 29.796 1.00 91.94 279 ASN A N 1
ATOM 2211 C CA . ASN A 1 279 ? -18.529 0.808 30.171 1.00 91.94 279 ASN A CA 1
ATOM 2212 C C . ASN A 1 279 ? -18.483 -0.167 28.978 1.00 91.94 279 ASN A C 1
ATOM 2214 O O . ASN A 1 279 ? -19.494 -0.451 28.339 1.00 91.94 279 ASN A O 1
ATOM 2218 N N . ASN A 1 280 ? -17.283 -0.655 28.665 1.00 92.25 280 ASN A N 1
ATOM 2219 C CA . ASN A 1 280 ? -17.038 -1.589 27.567 1.00 92.25 280 ASN A CA 1
ATOM 2220 C C . ASN A 1 280 ? -17.081 -3.058 28.031 1.00 92.25 280 ASN A C 1
ATOM 2222 O O . ASN A 1 280 ? -16.633 -3.360 29.143 1.00 92.25 280 ASN A O 1
ATOM 2226 N N . PRO A 1 281 ? -17.498 -3.998 27.160 1.00 93.88 281 PRO A N 1
ATOM 2227 C CA . PRO A 1 281 ? -17.323 -5.428 27.392 1.00 93.88 281 PRO A CA 1
ATOM 2228 C C . PRO A 1 281 ? -15.863 -5.802 27.685 1.00 93.88 281 PRO A C 1
ATOM 2230 O O . PRO A 1 281 ? -14.938 -5.196 27.139 1.00 93.88 281 PRO A O 1
ATOM 2233 N N . VAL A 1 282 ? -15.652 -6.853 28.484 1.00 94.44 282 VAL A N 1
ATOM 2234 C CA . VAL A 1 282 ? -14.315 -7.306 28.928 1.00 94.44 282 VAL A CA 1
ATOM 2235 C C . VAL A 1 282 ? -13.353 -7.512 27.753 1.00 94.44 282 VAL A C 1
ATOM 2237 O O . VAL A 1 282 ? -12.224 -7.026 27.779 1.00 94.44 282 VAL A O 1
ATOM 2240 N N . HIS A 1 283 ? -13.814 -8.168 26.684 1.00 93.00 283 HIS A N 1
ATOM 2241 C CA . HIS A 1 283 ? -12.991 -8.426 25.500 1.00 93.00 283 HIS A CA 1
ATOM 2242 C C . HIS A 1 283 ? -12.528 -7.132 24.809 1.00 93.00 283 HIS A C 1
ATOM 2244 O O . HIS A 1 283 ? -11.389 -7.044 24.352 1.00 93.00 283 HIS A O 1
ATOM 2250 N N . LEU A 1 284 ? -13.389 -6.112 24.750 1.00 93.94 284 LEU A N 1
ATOM 2251 C CA . LEU A 1 284 ? -13.074 -4.831 24.131 1.00 93.94 284 LEU A CA 1
ATOM 2252 C C . LEU A 1 284 ? -12.137 -4.009 25.024 1.00 93.94 284 LEU A C 1
ATOM 2254 O O . LEU A 1 284 ? -11.167 -3.450 24.518 1.00 93.94 284 LEU A O 1
ATOM 2258 N N . LYS A 1 285 ? -12.347 -4.008 26.349 1.00 95.69 285 LYS A N 1
ATOM 2259 C CA . LYS A 1 285 ? -11.390 -3.411 27.300 1.00 95.69 285 LYS A CA 1
ATOM 2260 C C . LYS A 1 285 ? -9.991 -4.001 27.121 1.00 95.69 285 LYS A C 1
ATOM 2262 O O . LYS A 1 285 ? -9.027 -3.250 27.027 1.00 95.69 285 LYS A O 1
ATOM 2267 N N . ALA A 1 286 ? -9.885 -5.324 26.978 1.00 96.00 286 ALA A N 1
ATOM 2268 C CA . ALA A 1 286 ? -8.607 -5.994 26.742 1.00 96.00 286 ALA A CA 1
ATOM 2269 C C . ALA A 1 286 ? -7.943 -5.573 25.415 1.00 96.00 286 ALA A C 1
ATOM 2271 O O . ALA A 1 286 ? -6.725 -5.386 25.375 1.00 96.00 286 ALA A O 1
ATOM 2272 N N . LYS A 1 287 ? -8.716 -5.385 24.333 1.00 95.19 287 LYS A N 1
ATOM 2273 C CA . LYS A 1 287 ? -8.191 -4.851 23.060 1.00 95.19 287 LYS A CA 1
ATOM 2274 C C . LYS A 1 287 ? -7.664 -3.422 23.214 1.00 95.19 287 LYS A C 1
ATOM 2276 O O . LYS A 1 287 ? -6.554 -3.141 22.770 1.00 95.19 287 LYS A O 1
ATOM 2281 N N . ILE A 1 288 ? -8.447 -2.542 23.843 1.00 96.94 288 ILE A N 1
ATOM 2282 C CA . ILE A 1 288 ? -8.078 -1.136 24.060 1.00 96.94 288 ILE A CA 1
ATOM 2283 C C . ILE A 1 288 ? -6.820 -1.050 24.923 1.00 96.94 288 ILE A C 1
ATOM 2285 O O . ILE A 1 288 ? -5.881 -0.354 24.548 1.00 96.94 288 ILE A O 1
ATOM 2289 N N . GLN A 1 289 ? -6.749 -1.819 26.012 1.00 97.25 289 GLN A N 1
ATOM 2290 C CA . GLN A 1 289 ? -5.573 -1.850 26.878 1.00 97.25 289 GLN A CA 1
ATOM 2291 C C . GLN A 1 289 ? -4.324 -2.328 26.132 1.00 97.25 289 GLN A C 1
ATOM 2293 O O . GLN A 1 289 ? -3.256 -1.740 26.271 1.00 97.25 289 GLN A O 1
ATOM 2298 N N . ARG A 1 290 ? -4.449 -3.370 25.301 1.00 96.56 290 ARG A N 1
ATOM 2299 C CA . ARG A 1 290 ? -3.330 -3.862 24.489 1.00 96.56 290 ARG A CA 1
ATOM 2300 C C . ARG A 1 290 ? -2.813 -2.788 23.535 1.00 96.56 290 ARG A C 1
ATOM 2302 O O . ARG A 1 290 ? -1.607 -2.578 23.469 1.00 96.56 290 ARG A O 1
ATOM 2309 N N . LYS A 1 291 ? -3.717 -2.096 22.835 1.00 96.38 291 LYS A N 1
ATOM 2310 C CA . LYS A 1 291 ? -3.346 -1.008 21.922 1.00 96.38 291 LYS A CA 1
ATOM 2311 C C . LYS A 1 291 ? -2.735 0.179 22.676 1.00 96.38 291 LYS A C 1
ATOM 2313 O O . LYS A 1 291 ? -1.788 0.776 22.185 1.00 96.38 291 LYS A O 1
ATOM 2318 N N . LEU A 1 292 ? -3.218 0.487 23.880 1.00 97.56 292 LEU A N 1
ATOM 2319 C CA . LEU A 1 292 ? -2.641 1.534 24.729 1.00 97.56 292 LEU A CA 1
ATOM 2320 C C . LEU A 1 292 ? -1.206 1.196 25.145 1.00 97.56 292 LEU A C 1
ATOM 2322 O O . LEU A 1 292 ? -0.333 2.056 25.074 1.00 97.56 292 LEU A O 1
ATOM 2326 N N . ASN A 1 293 ? -0.942 -0.059 25.517 1.00 97.44 293 ASN A N 1
ATOM 2327 C CA . ASN A 1 293 ? 0.409 -0.507 25.850 1.00 97.44 293 ASN A CA 1
ATOM 2328 C C . ASN A 1 293 ? 1.361 -0.352 24.651 1.00 97.44 293 ASN A C 1
ATOM 2330 O O . ASN A 1 293 ? 2.465 0.151 24.815 1.00 97.44 293 ASN A O 1
ATOM 2334 N N . GLU A 1 294 ? 0.916 -0.722 23.450 1.00 95.25 294 GLU A N 1
ATOM 2335 C CA . GLU A 1 294 ? 1.681 -0.555 22.207 1.00 95.25 294 GLU A CA 1
ATOM 2336 C C . GLU A 1 294 ? 1.994 0.922 21.906 1.00 95.25 294 GLU A C 1
ATOM 2338 O O . GLU A 1 294 ? 3.141 1.270 21.633 1.00 95.25 294 GLU A O 1
ATOM 2343 N N . VAL A 1 295 ? 0.999 1.810 22.038 1.00 96.25 295 VAL A N 1
ATOM 2344 C CA . VAL A 1 295 ? 1.185 3.265 21.890 1.00 96.25 295 VAL A CA 1
ATOM 2345 C C . VAL A 1 295 ? 2.203 3.802 22.899 1.00 96.25 295 VAL A C 1
ATOM 2347 O O . VAL A 1 295 ? 3.041 4.628 22.540 1.00 96.25 295 VAL A O 1
ATOM 2350 N N . ASN A 1 296 ? 2.150 3.339 24.150 1.00 96.31 296 ASN A N 1
ATOM 2351 C CA . ASN A 1 296 ? 3.069 3.781 25.197 1.00 96.31 296 ASN A CA 1
ATOM 2352 C C . ASN A 1 296 ? 4.513 3.344 24.919 1.00 96.31 296 ASN A C 1
ATOM 2354 O O . ASN A 1 296 ? 5.420 4.150 25.109 1.00 96.31 296 ASN A O 1
ATOM 2358 N N . VAL A 1 297 ? 4.723 2.120 24.420 1.00 95.25 297 VAL A N 1
ATOM 2359 C CA . VAL A 1 297 ? 6.053 1.643 24.001 1.00 95.25 297 VAL A CA 1
ATOM 2360 C C . VAL A 1 297 ? 6.613 2.533 22.890 1.00 95.25 297 VAL A C 1
ATOM 2362 O O . VAL A 1 297 ? 7.692 3.098 23.057 1.00 95.25 297 VAL A O 1
ATOM 2365 N N . GLY A 1 298 ? 5.849 2.754 21.813 1.00 91.44 298 GLY A N 1
ATOM 2366 C CA . GLY A 1 298 ? 6.302 3.597 20.698 1.00 91.44 298 GLY A CA 1
ATOM 2367 C C . GLY A 1 298 ? 6.585 5.048 21.109 1.00 91.44 298 GLY A C 1
ATOM 2368 O O . GLY A 1 298 ? 7.543 5.665 20.644 1.00 91.44 298 GLY A O 1
ATOM 2369 N N . LYS A 1 299 ? 5.805 5.590 22.053 1.00 92.31 299 LYS A N 1
ATOM 2370 C CA . LYS A 1 299 ? 6.058 6.913 22.636 1.00 92.31 299 LYS A CA 1
ATOM 2371 C C . LYS A 1 299 ? 7.379 6.957 23.407 1.00 92.31 299 LYS A C 1
ATOM 2373 O O . LYS A 1 299 ? 8.156 7.888 23.216 1.00 92.31 299 LYS A O 1
ATOM 2378 N N . SER A 1 300 ? 7.638 5.968 24.265 1.00 92.44 300 SER A N 1
ATOM 2379 C CA . SER A 1 300 ? 8.879 5.894 25.042 1.00 92.44 300 SER A CA 1
ATOM 2380 C C . SER A 1 300 ? 10.114 5.762 24.149 1.00 92.44 300 SER A C 1
ATOM 2382 O O . SER A 1 300 ? 11.129 6.401 24.423 1.00 92.44 300 SER A O 1
ATOM 2384 N N . GLU A 1 301 ? 10.024 4.996 23.061 1.00 89.88 301 GLU A N 1
ATOM 2385 C CA . GLU A 1 301 ? 11.091 4.897 22.059 1.00 89.88 301 GLU A CA 1
ATOM 2386 C C . GLU A 1 301 ? 11.346 6.239 21.362 1.00 89.88 301 GLU A C 1
ATOM 2388 O O . GLU A 1 301 ? 12.496 6.669 21.252 1.00 89.88 301 GLU A O 1
ATOM 2393 N N . LEU A 1 302 ? 10.289 6.952 20.956 1.00 87.81 302 LEU A N 1
ATOM 2394 C CA . LEU A 1 302 ? 10.423 8.282 20.359 1.00 87.81 302 LEU A CA 1
ATOM 2395 C C . LEU A 1 302 ? 11.070 9.282 21.331 1.00 87.81 302 LEU A C 1
ATOM 2397 O O . LEU A 1 302 ? 11.951 10.046 20.936 1.00 87.81 302 LEU A O 1
ATOM 2401 N N . ASP A 1 303 ? 10.648 9.283 22.596 1.00 88.69 303 ASP A N 1
ATOM 2402 C CA . ASP A 1 303 ? 11.197 10.166 23.628 1.00 88.69 303 ASP A CA 1
ATOM 2403 C C . ASP A 1 303 ? 12.674 9.854 23.919 1.00 88.69 303 ASP A C 1
ATOM 2405 O O . ASP A 1 303 ? 13.452 10.765 24.205 1.00 88.69 303 ASP A O 1
ATOM 2409 N N . TYR A 1 304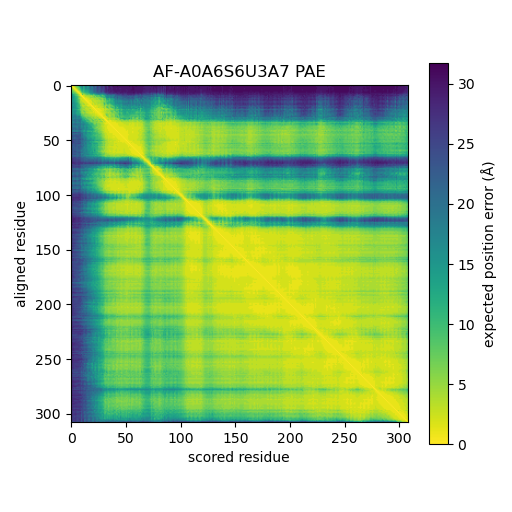 ? 13.083 8.585 23.818 1.00 89.38 304 TYR A N 1
ATOM 2410 C CA . TYR A 1 304 ? 14.486 8.185 23.906 1.00 89.38 304 TYR A CA 1
ATOM 2411 C C . TYR A 1 304 ? 15.302 8.696 22.712 1.00 89.38 304 TYR A C 1
ATOM 2413 O O . TYR A 1 304 ? 16.367 9.279 22.910 1.00 89.38 304 TYR A O 1
ATOM 2421 N N . LEU A 1 305 ? 14.796 8.532 21.485 1.00 85.62 305 LEU A N 1
ATOM 2422 C CA . LEU A 1 305 ? 15.477 8.990 20.268 1.00 85.62 305 LEU A CA 1
ATOM 2423 C C . LEU A 1 305 ? 15.645 10.513 20.225 1.00 85.62 305 LEU A C 1
ATOM 2425 O O . LEU A 1 305 ? 16.659 10.984 19.733 1.00 85.62 305 LEU A O 1
ATOM 2429 N N . LYS A 1 306 ? 14.697 11.280 20.776 1.00 83.94 306 LYS A N 1
ATOM 2430 C CA . LYS A 1 306 ? 14.787 12.750 20.861 1.00 83.94 306 LYS A CA 1
ATOM 2431 C C . LYS A 1 306 ? 15.826 13.266 21.861 1.00 83.94 306 LYS A C 1
ATOM 2433 O O . LYS A 1 306 ? 16.147 14.449 21.826 1.00 83.94 306 LYS A O 1
ATOM 2438 N N . LYS A 1 307 ? 16.279 12.427 22.797 1.00 81.06 307 LYS A N 1
ATOM 2439 C CA . LYS A 1 307 ? 17.285 12.791 23.809 1.00 81.06 307 LYS A CA 1
ATOM 2440 C C . LYS A 1 307 ? 18.724 12.529 23.349 1.00 81.06 307 LYS A C 1
ATOM 2442 O O . LYS A 1 307 ? 19.638 12.958 24.048 1.00 81.06 307 LYS A O 1
ATOM 2447 N N . LYS A 1 308 ? 18.914 11.800 22.246 1.00 61.56 308 LYS A N 1
ATOM 2448 C CA . LYS A 1 308 ? 20.209 11.601 21.581 1.00 61.56 308 LYS A CA 1
ATOM 2449 C C . LYS A 1 308 ? 20.431 12.670 20.523 1.00 61.56 308 LYS A C 1
ATOM 2451 O O . LYS A 1 308 ? 21.612 13.024 20.339 1.00 61.56 308 LYS A O 1
#

pLDDT: mean 86.97, std 13.16, range [41.84, 98.62]

Solvent-accessible surface area (backbone atoms only — not comparable to full-atom values): 17103 Å² total; per-residue (Å²): 142,83,90,78,82,93,77,91,51,75,65,58,56,51,48,50,54,51,49,52,53,51,52,53,54,49,51,54,51,53,56,52,45,52,54,49,48,50,49,50,55,52,48,44,52,50,34,42,76,68,36,36,56,39,56,54,57,36,56,47,52,51,52,51,58,61,46,65,77,55,78,78,59,79,62,54,61,53,42,72,76,54,67,82,50,72,66,52,50,49,53,45,43,57,55,26,72,75,56,89,60,75,60,73,86,55,67,66,54,53,47,53,52,34,53,49,39,34,72,74,45,81,84,70,77,82,74,62,81,96,49,60,68,69,50,56,47,48,25,56,24,45,40,27,45,75,69,70,32,34,70,56,23,38,69,67,58,44,82,68,62,96,47,66,75,59,34,51,54,38,30,52,30,26,42,76,68,69,39,16,72,59,23,35,60,59,42,51,69,50,38,76,77,42,69,59,40,62,74,59,46,48,56,37,25,52,12,37,34,72,71,63,45,23,55,61,18,31,56,56,55,72,68,40,71,83,55,91,86,53,58,65,69,54,28,57,50,48,19,52,38,18,45,72,44,68,36,56,69,64,16,47,53,28,50,26,53,43,26,46,75,74,68,40,29,70,62,21,42,55,52,39,56,57,51,63,75,46,98,61,59,70,73,54,46,53,51,45,51,53,53,42,52,51,38,50,52,56,40,53,52,51,59,52,62,73,74,108

Sequence (308 aa):
ASAAVASKSPETAQAILTGTMAVQAQQQISYTQQYESEADRVGLRILAASHFNPQSMSSFLEKLDDNETSSLGNLSKYIRSHPLSIDRLSDTRNRARNIKASTRESIDYLFAREKIRANYYSGQGVNPRGIPPEVVQYHLAAQQFKRNNHHGVLKILGTQSKQLPVALLIARSLNATRRFAESERLLTAFHRRLPQHTALTLVLAQAIAGRGDRHYAWQLINRVRPTENTGLEYFEAAQHIAQQAGQRQEAVLFNAERNLRVGEYRYAQLALEQALRNNNPVHLKAKIQRKLNEVNVGKSELDYLKKK

Foldseek 3Di:
DDPDDPDDDPVVVVVVVVVVVVVVVVVVVVVLQVVLLVVLVVVLVVCQVVLAQLVVSLVVLVVLVVCVVPDDDPSVVVCVNRPDDPVSSVVSNVVSVVRDGRHDDDLVVLLVVLLCCLQPVPPDQDPCVPPDPLSNLSSVLSVCVNVVNLVSNCVSLPLADPDPSSLLSSLQSCLSVLVLVSSLVRLVVVCVVVLQPQSSLLSNLSSCVSVPNLQVSLVSLVPHDDDLPRDLVSLVSNLVSCVSNVNNLVSLLSVLVSCLNVVVLVVSLVSLVVSLVDPDDPVSNVVSVVSNVVSVVSVVVVVVVVVD

Organism: NCBI:txid298394

Nearest PDB structures (foldseek):
  6ww7-assembly1_B  TM=4.200E-01  e=4.085E-02  Homo sapiens
  7ado-assembly1_B  TM=3.672E-01  e=4.085E-02  Homo sapiens
  5a31-assembly1_C  TM=4.242E-01  e=1.135E-01  Homo sapiens
  8j0o-assembly1_B  TM=3.508E-01  e=1.404E-01  Homo sapiens
  5l9u-assembly1_P  TM=3.569E-01  e=1.180E+00  Homo sapiens

Mean predicted aligned error: 9.07 Å